Protein AF-A0A832Q7A5-F1 (afdb_monomer)

Mean predicted aligned error: 14.91 Å

pLDDT: mean 79.7, std 14.65, range [25.36, 97.81]

Sequence (270 aa):
MAALPDNLLAQEHFAGGVVAFQHVRQAVDHDSEIQVVHYHPDENCLPVVVDNYEFNGGLPKLEASFVYSIQGEPNLFAIVSWPLLHAGLGMNGRYYGVHAYQPSGAALVLNTFVAHNAAVSSGIVGTYEGEESTFEGTTEDGLISLMTSQGKWSWQAVCNPSGKQLELNACAYVAQIEAFEEIQAARQGLIELYADDPDIMTDKLDRFDNAQQVWQVQLQHDLDSLFPLLPGENPSFVYGSSYSMQYAYTQAFLIRQRAEFLRTHWLNAQ

Radius of gyration: 24.11 Å; Cα contacts (8 Å, |Δi|>4): 433; chains: 1; bounding box: 68×58×49 Å

Foldseek 3Di:
DFPDAPDPVQQPAALQWHWGWDFDDDPDPDATKIWIWTQHPDPVRDTDTADIGDADVHHKDFQDWDWDDDVNFIKIKTKIKHFWDDVPQFDGFIKIAIWIWGHDNNGIHTDPVQCVPDLLGIWTAQTGSNDGTDHQNSDPVSSVVSVVVCVLVVLVVLQDCPDDLSNLLSVLQSLLVVLVVLLVVLLVLLCVVCVVPVVVSVVLSVVSVVVVVVVVVVLVVVLCVVQPDDPPDDSCVVPNSCRSSVSSNVSSVVSNVVSVCSCVCVNVVD

Solvent-accessible surface area (backbone atoms only — not comparable to full-atom values): 14710 Å² total; per-residue (Å²): 132,81,59,70,56,94,40,75,66,50,54,78,71,46,52,75,20,42,58,35,59,40,74,47,80,55,99,61,102,53,81,54,32,41,31,37,30,38,27,51,79,54,99,77,63,60,69,41,81,65,47,76,44,60,76,53,94,32,63,50,41,81,70,43,65,51,79,50,66,59,96,83,42,68,22,47,35,37,28,36,32,20,49,35,80,37,81,94,55,39,26,41,43,33,39,37,40,35,46,34,31,30,68,55,77,76,41,66,41,76,32,62,75,43,61,70,32,64,86,65,20,36,40,42,41,38,31,51,75,68,38,85,40,75,50,58,56,72,43,70,69,36,30,51,51,49,51,57,78,41,59,57,52,67,30,49,75,48,37,30,98,87,54,54,73,72,20,38,34,21,40,15,51,32,47,29,52,52,20,53,50,45,41,51,51,44,54,49,51,47,49,66,75,25,64,93,39,62,71,58,30,50,58,52,48,55,53,49,53,55,52,49,57,56,46,52,54,51,52,49,54,52,49,45,67,76,59,72,71,61,96,90,60,56,62,57,77,78,57,32,91,57,36,67,29,53,51,30,41,52,50,16,53,57,37,39,55,49,26,49,52,42,43,54,63,69,69,58,67,118

Secondary structure (DSSP, 8-state):
-----S-THHHHHSTTSEEEEEEE--SSS---EEEEEEE-SSTT-PEEEEEEE--BSB--EEEEEEEEEETTEEEEEEEEEEEEEEGGGTEEEEEEEEEEEEEETTEEEE-HHHHT-HHHHEEEEEEETTEEE--STTSHHHHHHHHHHTTHHHHHHH--TTS-HHHHHHHHHHHHHHHHHHHHHHHHHHHHHTTT-HHHHHHHHHHHHHHHHHHHHHHHHHHHHHS---TT--HHHHS-TTHHHHHHHHHHHHHHHHHHHHIIIIIS--

Nearest PDB structures (foldseek):
  3ksp-assembly1_A-2  TM=4.671E-01  e=9.346E-01  Exiguobacterium sibiricum 255-15
  7dsb-assembly1_A  TM=2.592E-01  e=5.188E-01  Gallus gallus
  3aae-assembly1_A  TM=2.566E-01  e=9.346E-01  Gallus gallus
  2r4i-assembly1_B  TM=4.976E-01  e=7.534E+00  Cytophaga hutchinsonii ATCC 33406
  8p94-assembly1_U  TM=2.348E-01  e=1.434E+00  Mus musculus

Structure (mmCIF, N/CA/C/O backbone):
data_AF-A0A832Q7A5-F1
#
_entry.id   AF-A0A832Q7A5-F1
#
loop_
_atom_site.group_PDB
_atom_site.id
_atom_site.type_symbol
_atom_site.label_atom_id
_atom_site.label_alt_id
_atom_site.label_comp_id
_atom_site.label_asym_id
_atom_site.label_entity_id
_atom_site.label_seq_id
_atom_site.pdbx_PDB_ins_code
_atom_site.Cartn_x
_atom_site.Cartn_y
_atom_site.Cartn_z
_atom_site.occupancy
_atom_site.B_iso_or_equiv
_atom_site.auth_seq_id
_atom_site.auth_comp_id
_atom_site.auth_asym_id
_atom_site.auth_atom_id
_atom_site.pdbx_PDB_model_num
ATOM 1 N N . MET A 1 1 ? 36.396 -3.209 1.132 1.00 29.50 1 MET A N 1
ATOM 2 C CA . MET A 1 1 ? 35.439 -3.989 1.938 1.00 29.50 1 MET A CA 1
ATOM 3 C C . MET A 1 1 ? 34.131 -3.934 1.189 1.00 29.50 1 MET A C 1
ATOM 5 O O . MET A 1 1 ? 33.650 -2.832 0.966 1.00 29.50 1 MET A O 1
ATOM 9 N N . ALA A 1 2 ? 33.665 -5.073 0.678 1.00 25.36 2 ALA A N 1
ATOM 10 C CA . ALA A 1 2 ? 32.363 -5.153 0.029 1.00 25.36 2 ALA A CA 1
ATOM 11 C C . ALA A 1 2 ? 31.292 -4.870 1.087 1.00 25.36 2 ALA A C 1
ATOM 13 O O . ALA A 1 2 ? 31.385 -5.411 2.191 1.00 25.36 2 ALA A O 1
ATOM 14 N N . ALA A 1 3 ? 30.337 -3.996 0.775 1.00 30.89 3 ALA A N 1
ATOM 15 C CA . ALA A 1 3 ? 29.136 -3.865 1.580 1.00 30.89 3 ALA A CA 1
ATOM 16 C C . ALA A 1 3 ? 28.407 -5.211 1.490 1.00 30.89 3 ALA A C 1
ATOM 18 O O . ALA A 1 3 ? 27.950 -5.612 0.419 1.00 30.89 3 ALA A O 1
ATOM 19 N N . LEU A 1 4 ? 28.425 -5.967 2.587 1.00 34.91 4 LEU A N 1
ATOM 20 C CA . LEU A 1 4 ? 27.538 -7.109 2.749 1.00 34.91 4 LEU A CA 1
ATOM 21 C C . LEU A 1 4 ? 26.104 -6.563 2.719 1.00 34.91 4 LEU A C 1
ATOM 23 O O . LEU A 1 4 ? 25.881 -5.484 3.269 1.00 34.91 4 LEU A O 1
ATOM 27 N N . PRO A 1 5 ? 25.149 -7.249 2.073 1.00 39.25 5 PRO A N 1
ATOM 28 C CA . PRO A 1 5 ? 23.761 -6.825 2.139 1.00 39.25 5 PRO A CA 1
ATOM 29 C C . PRO A 1 5 ? 23.329 -6.804 3.610 1.00 39.25 5 PRO A C 1
ATOM 31 O O . PRO A 1 5 ? 23.478 -7.808 4.307 1.00 39.25 5 PRO A O 1
ATOM 34 N N . ASP A 1 6 ? 22.785 -5.675 4.069 1.00 43.44 6 ASP A N 1
ATOM 35 C CA . ASP A 1 6 ? 22.280 -5.499 5.442 1.00 43.44 6 ASP A CA 1
ATOM 36 C C . ASP A 1 6 ? 21.055 -6.385 5.745 1.00 43.44 6 ASP A C 1
ATOM 38 O O . ASP A 1 6 ? 20.534 -6.378 6.859 1.00 43.44 6 ASP A O 1
ATOM 42 N N . ASN A 1 7 ? 20.593 -7.188 4.779 1.00 46.44 7 ASN A N 1
ATOM 43 C CA . ASN A 1 7 ? 19.420 -8.032 4.928 1.00 46.44 7 ASN A CA 1
ATOM 44 C C . ASN A 1 7 ? 19.666 -9.471 4.436 1.00 46.44 7 ASN A C 1
ATOM 46 O O . ASN A 1 7 ? 19.786 -9.727 3.236 1.00 46.44 7 ASN A O 1
ATOM 50 N N . LEU A 1 8 ? 19.685 -10.422 5.378 1.00 45.47 8 LEU A N 1
ATOM 51 C CA . LEU A 1 8 ? 19.763 -11.869 5.123 1.00 45.47 8 LEU A CA 1
ATOM 52 C C . LEU A 1 8 ? 18.603 -12.378 4.239 1.00 45.47 8 LEU A C 1
ATOM 54 O O . LEU A 1 8 ? 18.793 -13.330 3.491 1.00 45.47 8 LEU A O 1
ATOM 58 N N . LEU A 1 9 ? 17.437 -11.717 4.239 1.00 43.06 9 LEU A N 1
ATOM 59 C CA . LEU A 1 9 ? 16.279 -12.104 3.415 1.00 43.06 9 LEU A CA 1
ATOM 60 C C . LEU A 1 9 ? 16.495 -11.856 1.916 1.00 43.06 9 LEU A C 1
ATOM 62 O O . LEU A 1 9 ? 15.917 -12.559 1.087 1.00 43.06 9 LEU A O 1
ATOM 66 N N . ALA A 1 10 ? 17.356 -10.900 1.549 1.00 45.09 10 ALA A N 1
ATOM 67 C CA . ALA A 1 10 ? 17.729 -10.690 0.151 1.00 45.09 10 ALA A CA 1
ATOM 68 C C . ALA A 1 10 ? 18.557 -11.864 -0.409 1.00 45.09 10 ALA A C 1
ATOM 70 O O . ALA A 1 10 ? 18.591 -12.049 -1.623 1.00 45.09 10 ALA A O 1
ATOM 71 N N . GLN A 1 11 ? 19.192 -12.664 0.462 1.00 48.84 11 GLN A N 1
ATOM 72 C CA . GLN A 1 11 ? 19.981 -13.841 0.078 1.00 48.84 11 GLN A CA 1
ATOM 73 C C . GLN A 1 11 ? 19.114 -15.076 -0.219 1.00 48.84 11 GLN A C 1
ATOM 75 O O . GLN A 1 11 ? 19.560 -15.953 -0.952 1.00 48.84 11 GLN A O 1
ATOM 80 N N . GLU A 1 12 ? 17.896 -15.169 0.329 1.00 47.97 12 GLU A N 1
ATOM 81 C CA . GLU A 1 12 ? 17.065 -16.382 0.215 1.00 47.97 12 GLU A CA 1
ATOM 82 C C . GLU A 1 12 ? 16.021 -16.325 -0.915 1.00 47.97 12 GLU A C 1
ATOM 84 O O . GLU A 1 12 ? 15.619 -17.373 -1.421 1.00 47.97 12 GLU A O 1
ATOM 89 N N . HIS A 1 13 ? 15.588 -15.132 -1.347 1.00 51.44 13 HIS A N 1
ATOM 90 C CA . HIS A 1 13 ? 14.362 -14.999 -2.154 1.00 51.44 13 HIS A CA 1
ATOM 91 C C . HIS A 1 13 ? 14.504 -14.399 -3.562 1.00 51.44 13 HIS A C 1
ATOM 93 O O . HIS A 1 13 ? 13.541 -14.467 -4.327 1.00 51.44 13 HIS A O 1
ATOM 99 N N . PHE A 1 14 ? 15.661 -13.858 -3.961 1.00 54.91 14 PHE A N 1
ATOM 100 C CA . PHE A 1 14 ? 15.797 -13.209 -5.274 1.00 54.91 14 PHE A CA 1
ATOM 101 C C . PHE A 1 14 ? 16.625 -14.032 -6.262 1.00 54.91 14 PHE A C 1
ATOM 103 O O . PHE A 1 14 ? 17.836 -14.162 -6.135 1.00 54.91 14 PHE A O 1
ATOM 110 N N . ALA A 1 15 ? 15.933 -14.588 -7.264 1.00 53.25 15 ALA A N 1
ATOM 111 C CA . ALA A 1 15 ? 16.487 -15.180 -8.490 1.00 53.25 15 ALA A CA 1
ATOM 112 C C . ALA A 1 15 ? 17.582 -16.262 -8.317 1.00 53.25 15 ALA A C 1
ATOM 114 O O . ALA A 1 15 ? 18.337 -16.542 -9.251 1.00 53.25 15 ALA A O 1
ATOM 115 N N . GLY A 1 16 ? 17.641 -16.914 -7.150 1.00 60.19 16 GLY A N 1
ATOM 116 C CA . GLY A 1 16 ? 18.598 -17.984 -6.853 1.00 60.19 16 GLY A CA 1
ATOM 117 C C . GLY A 1 16 ? 20.021 -17.503 -6.551 1.00 60.19 16 GLY A C 1
ATOM 118 O O . GLY A 1 16 ? 20.931 -18.324 -6.590 1.00 60.19 16 GLY A O 1
ATOM 119 N N . GLY A 1 17 ? 20.223 -16.211 -6.272 1.00 67.44 17 GLY A N 1
ATOM 120 C CA . GLY A 1 17 ? 21.533 -15.586 -6.071 1.00 67.44 17 GLY A CA 1
ATOM 121 C C . GLY A 1 17 ? 21.561 -14.550 -4.940 1.00 67.44 17 GLY A C 1
ATOM 122 O O . GLY A 1 17 ? 20.641 -14.470 -4.131 1.00 67.44 17 GLY A O 1
ATOM 123 N N . VAL A 1 18 ? 22.634 -13.751 -4.867 1.00 71.50 18 VAL A N 1
ATOM 124 C CA . VAL A 1 18 ? 22.807 -12.684 -3.856 1.00 71.50 18 VAL A CA 1
ATOM 125 C C . VAL A 1 18 ? 22.797 -11.317 -4.527 1.00 71.50 18 VAL A C 1
ATOM 127 O O . VAL A 1 18 ? 23.561 -11.079 -5.459 1.00 71.50 18 VAL A O 1
ATOM 130 N N . VAL A 1 19 ? 21.980 -10.388 -4.031 1.00 74.19 19 VAL A N 1
ATOM 131 C CA . VAL A 1 19 ? 22.006 -8.986 -4.475 1.00 74.19 19 VAL A CA 1
ATOM 132 C C . VAL A 1 19 ? 22.854 -8.149 -3.520 1.00 74.19 19 VAL A C 1
ATOM 134 O O . VAL A 1 19 ? 22.770 -8.315 -2.304 1.00 74.19 19 VAL A O 1
ATOM 137 N N . ALA A 1 20 ? 23.671 -7.247 -4.059 1.00 77.88 20 ALA A N 1
ATOM 138 C CA . ALA A 1 20 ? 24.487 -6.320 -3.283 1.00 77.88 20 ALA A CA 1
ATOM 139 C C . ALA A 1 20 ? 24.470 -4.913 -3.892 1.00 77.88 20 ALA A C 1
ATOM 1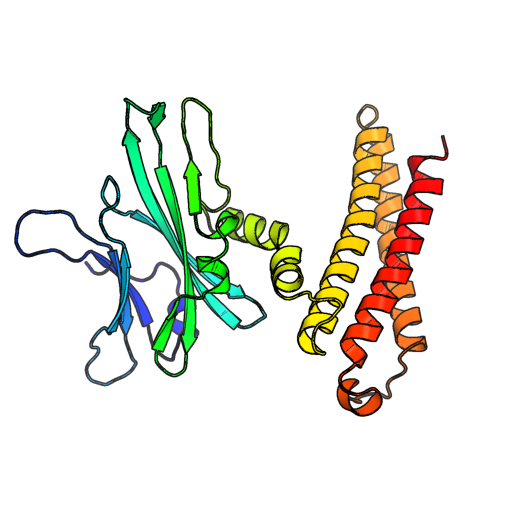41 O O . ALA A 1 20 ? 24.302 -4.747 -5.098 1.00 77.88 20 ALA A O 1
ATOM 142 N N . PHE A 1 21 ? 24.709 -3.909 -3.050 1.00 82.06 21 PHE A N 1
ATOM 143 C CA . PHE A 1 21 ? 24.896 -2.522 -3.469 1.00 82.06 21 PHE A CA 1
ATOM 144 C C . PHE A 1 21 ? 26.379 -2.175 -3.371 1.00 82.06 21 PHE A C 1
ATOM 146 O O . PHE A 1 21 ? 26.986 -2.303 -2.306 1.00 82.06 21 PHE A O 1
ATOM 153 N N . GLN A 1 22 ? 26.993 -1.785 -4.485 1.00 83.19 22 GLN A N 1
ATOM 154 C CA . GLN A 1 22 ? 28.438 -1.595 -4.574 1.00 83.19 22 GLN A CA 1
ATOM 155 C C . GLN A 1 22 ? 28.795 -0.192 -5.017 1.00 83.19 22 GLN A C 1
ATOM 157 O O . GLN A 1 22 ? 28.294 0.307 -6.018 1.00 83.19 22 GLN A O 1
ATOM 162 N N . HIS A 1 23 ? 29.734 0.412 -4.297 1.00 80.12 23 HIS A N 1
ATOM 163 C CA . HIS A 1 23 ? 30.359 1.644 -4.742 1.00 80.12 23 HIS A CA 1
ATOM 164 C C . HIS A 1 23 ? 31.372 1.342 -5.842 1.00 80.12 23 HIS A C 1
ATOM 166 O O . HIS A 1 23 ? 32.361 0.636 -5.606 1.00 80.12 23 HIS A O 1
ATOM 172 N N . VAL A 1 24 ? 31.167 1.916 -7.023 1.00 75.94 24 VAL A N 1
ATOM 173 C CA . VAL A 1 24 ? 32.139 1.814 -8.112 1.00 75.94 24 VAL A CA 1
ATOM 174 C C . VAL A 1 24 ? 33.188 2.897 -7.928 1.00 75.94 24 VAL A C 1
ATOM 176 O O . VAL A 1 24 ? 32.891 4.089 -7.957 1.00 75.94 24 VAL A O 1
ATOM 179 N N . ARG A 1 25 ? 34.446 2.490 -7.728 1.00 64.38 25 ARG A N 1
ATOM 180 C CA . ARG A 1 25 ? 35.579 3.420 -7.798 1.00 64.38 25 ARG A CA 1
ATOM 181 C C . ARG A 1 25 ? 35.984 3.583 -9.255 1.00 64.38 25 ARG A C 1
ATOM 183 O O . ARG A 1 25 ? 36.560 2.659 -9.829 1.00 64.38 25 ARG A O 1
ATOM 190 N N . GLN A 1 26 ? 35.712 4.744 -9.840 1.00 56.75 26 GLN A N 1
ATOM 191 C CA . GLN A 1 26 ? 36.256 5.080 -11.152 1.00 56.75 26 GLN A CA 1
ATOM 192 C C . GLN A 1 26 ? 37.759 5.402 -11.043 1.00 56.75 26 GLN A C 1
ATOM 194 O O . GLN A 1 26 ? 38.244 5.888 -10.022 1.00 56.75 26 GLN A O 1
ATOM 199 N N . ALA A 1 27 ? 38.521 5.072 -12.092 1.00 52.69 27 ALA A N 1
ATOM 200 C CA . ALA A 1 27 ? 39.989 5.107 -12.107 1.00 52.69 27 ALA A CA 1
ATOM 201 C C . ALA A 1 27 ? 40.602 6.524 -12.086 1.00 52.69 27 ALA A C 1
ATOM 203 O O . ALA A 1 27 ? 41.824 6.663 -12.026 1.00 52.69 27 ALA A O 1
ATOM 204 N N . VAL A 1 28 ? 39.774 7.568 -12.142 1.00 50.31 28 VAL A N 1
ATOM 205 C CA . VAL A 1 28 ? 40.186 8.971 -12.128 1.00 50.31 28 VAL A CA 1
ATOM 206 C C . VAL A 1 28 ? 39.232 9.717 -11.202 1.00 50.31 28 VAL A C 1
ATOM 208 O O . VAL A 1 28 ? 38.048 9.763 -11.489 1.00 50.31 28 VAL A O 1
ATOM 211 N N . ASP A 1 29 ? 39.787 10.212 -10.096 1.00 46.66 29 ASP A N 1
ATOM 212 C CA . ASP A 1 29 ? 39.292 11.082 -9.008 1.00 46.66 29 ASP A CA 1
ATOM 213 C C . ASP A 1 29 ? 37.933 11.817 -9.160 1.00 46.66 29 ASP A C 1
ATOM 215 O O . ASP A 1 29 ? 37.844 13.022 -8.941 1.00 46.66 29 ASP A O 1
ATOM 219 N N . HIS A 1 30 ? 36.860 11.103 -9.501 1.00 45.91 30 HIS A N 1
ATOM 220 C CA . HIS A 1 30 ? 35.489 11.596 -9.469 1.00 45.91 30 HIS A CA 1
ATOM 221 C C . HIS A 1 30 ? 34.537 10.518 -8.936 1.00 45.91 30 HIS A C 1
ATOM 223 O O . HIS A 1 30 ? 34.517 9.384 -9.407 1.00 45.91 30 HIS A O 1
ATOM 229 N N . ASP A 1 31 ? 33.830 10.930 -7.882 1.00 55.25 31 ASP A N 1
ATOM 230 C CA . ASP A 1 31 ? 32.545 10.502 -7.333 1.00 55.25 31 ASP A CA 1
ATOM 231 C C . ASP A 1 31 ? 32.060 9.058 -7.571 1.00 55.25 31 ASP A C 1
ATOM 233 O O . ASP A 1 31 ? 31.790 8.615 -8.683 1.00 55.25 31 ASP A O 1
ATOM 237 N N . SER A 1 32 ? 31.895 8.318 -6.466 1.00 63.59 32 SER A N 1
ATOM 238 C CA . SER A 1 32 ? 31.422 6.932 -6.469 1.00 63.59 32 SER A CA 1
ATOM 239 C C . SER A 1 32 ? 29.910 6.824 -6.695 1.00 63.59 32 SER A C 1
ATOM 241 O O . SER A 1 32 ? 29.123 7.181 -5.816 1.00 63.59 32 SER A O 1
ATOM 243 N N . GLU A 1 33 ? 29.522 6.243 -7.824 1.00 83.19 33 GLU A N 1
ATOM 244 C CA . GLU A 1 33 ? 28.169 5.737 -8.085 1.00 83.19 33 GLU A CA 1
ATOM 245 C C . GLU A 1 33 ? 27.857 4.527 -7.188 1.00 83.19 33 GLU A C 1
ATOM 247 O O . GLU A 1 33 ? 28.773 3.855 -6.692 1.00 83.19 33 GLU A O 1
ATOM 252 N N . ILE A 1 34 ? 26.570 4.234 -6.990 1.00 83.50 34 ILE A N 1
ATOM 253 C CA . ILE A 1 34 ? 26.119 2.999 -6.335 1.00 83.50 34 ILE A CA 1
ATOM 254 C C . ILE A 1 34 ? 25.472 2.110 -7.392 1.00 83.50 34 ILE A C 1
ATOM 256 O O . ILE A 1 34 ? 24.440 2.461 -7.951 1.00 83.50 34 ILE A O 1
ATOM 260 N N . GLN A 1 35 ? 26.037 0.928 -7.613 1.00 85.00 35 GLN A N 1
ATOM 261 C CA . GLN A 1 35 ? 25.447 -0.091 -8.472 1.00 85.00 35 GLN A CA 1
ATOM 262 C C . GLN A 1 35 ? 24.671 -1.116 -7.660 1.00 85.00 35 GLN A C 1
ATOM 264 O O . GLN A 1 35 ? 25.136 -1.575 -6.615 1.00 85.00 35 GLN A O 1
ATOM 269 N N . VAL A 1 36 ? 23.528 -1.535 -8.194 1.00 84.31 36 VAL A N 1
ATOM 270 C CA . VAL A 1 36 ? 22.831 -2.746 -7.762 1.00 84.31 36 VAL A CA 1
ATOM 271 C C . VAL A 1 36 ? 23.392 -3.899 -8.579 1.00 84.31 36 VAL A C 1
ATOM 273 O O . VAL A 1 36 ? 23.318 -3.874 -9.806 1.00 84.31 36 VAL A O 1
ATOM 276 N N . VAL A 1 37 ? 23.967 -4.906 -7.929 1.00 81.50 37 VAL A N 1
ATOM 277 C CA . VAL A 1 37 ? 24.551 -6.069 -8.606 1.00 81.50 37 VAL A CA 1
ATOM 278 C C . VAL A 1 37 ? 23.938 -7.367 -8.107 1.00 81.50 37 VAL A C 1
ATOM 280 O O . VAL A 1 37 ? 23.701 -7.530 -6.913 1.00 81.50 37 VAL A O 1
ATOM 283 N N . HIS A 1 38 ? 23.714 -8.308 -9.019 1.00 78.38 38 HIS A N 1
ATOM 284 C CA . HIS A 1 38 ? 23.215 -9.646 -8.728 1.00 78.38 38 HIS A CA 1
ATOM 285 C C . HIS A 1 38 ? 24.303 -10.691 -8.998 1.00 78.38 38 HIS A C 1
ATOM 287 O O . HIS A 1 38 ? 24.874 -10.746 -10.087 1.00 78.38 38 HIS A O 1
ATOM 293 N N . TYR A 1 39 ? 24.586 -11.521 -8.000 1.00 75.31 39 TYR A N 1
ATOM 294 C CA . TYR A 1 39 ? 25.506 -12.648 -8.065 1.00 75.31 39 TYR A CA 1
ATOM 295 C C . TYR A 1 39 ? 24.724 -13.936 -8.286 1.00 75.31 39 TYR A C 1
ATOM 297 O O . TYR A 1 39 ? 24.054 -14.414 -7.372 1.00 75.31 39 TYR A O 1
ATOM 305 N N . HIS A 1 40 ? 24.833 -14.510 -9.482 1.00 71.25 40 HIS A N 1
ATOM 306 C CA . HIS A 1 40 ? 24.260 -15.820 -9.772 1.00 71.25 40 HIS A CA 1
ATOM 307 C C . HIS A 1 40 ? 24.999 -16.935 -9.010 1.00 71.25 40 HIS A C 1
ATOM 309 O O . HIS A 1 40 ? 26.190 -16.797 -8.729 1.00 71.25 40 HIS A O 1
ATOM 315 N N . PRO A 1 41 ? 24.338 -18.070 -8.722 1.00 64.56 41 PRO A N 1
ATOM 316 C CA . PRO A 1 41 ? 24.936 -19.214 -8.027 1.00 64.56 41 PRO A CA 1
ATOM 317 C C . PRO A 1 41 ? 25.851 -20.057 -8.942 1.00 64.56 41 PRO A C 1
ATOM 319 O O . PRO A 1 41 ? 25.968 -21.268 -8.761 1.00 64.56 41 PRO A O 1
ATOM 322 N N . ASP A 1 42 ? 26.448 -19.449 -9.971 1.00 68.06 42 ASP A N 1
ATOM 323 C CA . ASP A 1 42 ? 27.337 -20.136 -10.905 1.00 68.06 42 ASP A CA 1
ATOM 324 C C . ASP A 1 42 ? 28.770 -20.260 -10.354 1.00 68.06 42 ASP A C 1
ATOM 326 O O . ASP A 1 42 ? 29.155 -19.598 -9.393 1.00 68.06 42 ASP A O 1
ATOM 330 N N . GLU A 1 43 ? 29.582 -21.134 -10.957 1.00 59.03 43 GLU A N 1
ATOM 331 C CA . GLU A 1 43 ? 30.962 -21.384 -10.504 1.00 59.03 43 GLU A CA 1
ATOM 332 C C . GLU A 1 43 ? 31.892 -20.163 -10.652 1.00 59.03 43 GLU A C 1
ATOM 334 O O . GLU A 1 43 ? 32.997 -20.164 -10.106 1.00 59.03 43 GLU A O 1
ATOM 339 N N . ASN A 1 44 ? 31.468 -19.122 -11.379 1.00 68.31 44 ASN A N 1
ATOM 340 C CA . ASN A 1 44 ? 32.309 -17.977 -11.721 1.00 68.31 44 ASN A CA 1
ATOM 341 C C . ASN A 1 44 ? 32.075 -16.760 -10.810 1.00 68.31 44 ASN A C 1
ATOM 343 O O . ASN A 1 44 ? 32.923 -15.864 -10.800 1.00 68.31 44 ASN A O 1
ATOM 347 N N . CYS A 1 45 ? 30.973 -16.717 -10.046 1.00 67.88 45 CYS A N 1
ATOM 348 C CA . CYS A 1 45 ? 30.626 -15.640 -9.107 1.00 67.88 45 CYS A CA 1
ATOM 349 C C . CYS A 1 45 ? 30.735 -14.225 -9.715 1.00 67.88 45 CYS A C 1
ATOM 351 O O . CYS A 1 45 ? 31.087 -13.267 -9.016 1.00 67.88 45 CYS A O 1
ATOM 353 N N . LEU A 1 46 ? 30.479 -14.074 -11.020 1.00 78.00 46 LEU A N 1
ATOM 354 C CA . LEU A 1 46 ? 30.575 -12.776 -11.686 1.00 78.00 46 LEU A CA 1
ATOM 355 C C . LEU A 1 46 ? 29.293 -11.964 -11.436 1.00 78.00 46 LEU A C 1
ATOM 357 O O . LEU A 1 46 ? 28.201 -12.464 -11.713 1.00 78.00 46 LEU A O 1
ATOM 361 N N . PRO A 1 47 ? 29.396 -10.719 -10.932 1.00 79.00 47 PRO A N 1
ATOM 362 C CA . PRO A 1 47 ? 28.228 -9.880 -10.719 1.00 79.00 47 PRO A CA 1
ATOM 363 C C . PRO A 1 47 ? 27.650 -9.398 -12.051 1.00 79.00 47 PRO A C 1
ATOM 365 O O . PRO A 1 47 ? 28.380 -8.939 -12.932 1.00 79.00 47 PRO A O 1
ATOM 368 N N . VAL A 1 48 ? 26.326 -9.428 -12.162 1.00 82.25 48 VAL A N 1
ATOM 369 C CA . VAL A 1 48 ? 25.572 -8.756 -13.222 1.00 82.25 48 VAL A CA 1
ATOM 370 C C . VAL A 1 48 ? 25.030 -7.448 -12.661 1.00 82.25 48 VAL A C 1
ATOM 372 O O . VAL A 1 48 ? 24.331 -7.453 -11.648 1.00 82.25 48 VAL A O 1
ATOM 375 N N . VAL A 1 49 ? 25.353 -6.324 -13.302 1.00 84.75 49 VAL A N 1
ATOM 376 C CA . VAL A 1 49 ? 24.795 -5.016 -12.927 1.00 84.75 49 VAL A CA 1
ATOM 377 C C . VAL A 1 49 ? 23.314 -4.988 -13.299 1.00 84.75 49 VAL A C 1
ATOM 379 O O . VAL A 1 49 ? 22.953 -5.236 -14.448 1.00 84.75 49 VAL A O 1
ATOM 382 N N . VAL A 1 50 ? 22.474 -4.706 -12.310 1.00 82.00 50 VAL A N 1
ATOM 383 C CA . VAL A 1 50 ? 21.015 -4.601 -12.421 1.00 82.00 50 VAL A CA 1
ATOM 384 C C . VAL A 1 50 ? 20.606 -3.153 -12.663 1.00 82.00 50 VAL A C 1
ATOM 386 O O . VAL A 1 50 ? 19.757 -2.893 -13.510 1.00 82.00 50 VAL A O 1
ATOM 389 N N . ASP A 1 51 ? 21.210 -2.219 -11.928 1.00 85.75 51 ASP A N 1
ATOM 390 C CA . ASP A 1 51 ? 20.911 -0.790 -12.025 1.00 85.75 51 ASP A CA 1
ATOM 391 C C . ASP A 1 51 ? 22.089 0.059 -11.523 1.00 85.75 51 ASP A C 1
ATOM 393 O O . ASP A 1 51 ? 22.984 -0.454 -10.837 1.00 85.75 51 ASP A O 1
ATOM 397 N N . ASN A 1 52 ? 22.079 1.350 -11.855 1.00 88.19 52 ASN A N 1
ATOM 398 C CA . ASN A 1 52 ? 23.100 2.310 -11.455 1.00 88.19 52 ASN A CA 1
ATOM 399 C C . ASN A 1 52 ? 22.482 3.608 -10.926 1.00 88.19 52 ASN A C 1
ATOM 401 O O . ASN A 1 52 ? 21.735 4.294 -11.621 1.00 88.19 52 ASN A O 1
ATOM 405 N N . TYR A 1 53 ? 22.851 3.976 -9.704 1.00 86.69 53 TYR A N 1
ATOM 406 C CA . TYR A 1 53 ? 22.506 5.258 -9.114 1.00 86.69 53 TYR A CA 1
ATOM 407 C C . TYR A 1 53 ? 23.658 6.222 -9.348 1.00 86.69 53 TYR A C 1
ATOM 409 O O . TYR A 1 53 ? 24.686 6.179 -8.668 1.00 86.69 53 TYR A O 1
ATOM 417 N N . GLU A 1 54 ? 23.471 7.075 -10.347 1.00 82.31 54 GLU A N 1
ATOM 418 C CA . GLU A 1 54 ? 24.454 8.067 -10.759 1.00 82.31 54 GLU A CA 1
ATOM 419 C C . GLU A 1 54 ? 24.413 9.323 -9.877 1.00 82.31 54 GLU A C 1
ATOM 421 O O . GLU A 1 54 ? 23.560 9.500 -8.999 1.00 82.31 54 GLU A O 1
ATOM 426 N N . PHE A 1 55 ? 25.367 10.218 -10.115 1.00 78.81 55 PHE A N 1
ATOM 427 C CA . PHE A 1 55 ? 25.396 11.537 -9.502 1.00 78.81 55 PHE A CA 1
ATOM 428 C C . PHE A 1 55 ? 24.162 12.358 -9.906 1.00 78.81 55 PHE A C 1
ATOM 430 O O . PHE A 1 55 ? 23.877 12.538 -11.089 1.00 78.81 55 PHE A O 1
ATOM 437 N N . ASN A 1 56 ? 23.468 12.931 -8.923 1.00 70.44 56 ASN A N 1
ATOM 438 C CA . ASN A 1 56 ? 22.338 13.833 -9.153 1.00 70.44 56 ASN A CA 1
ATOM 439 C C . ASN A 1 56 ? 22.407 15.001 -8.165 1.00 70.44 56 ASN A C 1
ATOM 441 O O . ASN A 1 56 ? 21.944 14.901 -7.033 1.00 70.44 56 ASN A O 1
ATOM 445 N N . GLY A 1 57 ? 23.095 16.079 -8.544 1.00 72.69 57 GLY A N 1
ATOM 446 C CA . GLY A 1 57 ? 23.388 17.216 -7.655 1.00 72.69 57 GLY A CA 1
ATOM 447 C C . GLY A 1 57 ? 24.445 16.932 -6.574 1.00 72.69 57 GLY A C 1
ATOM 448 O O . GLY A 1 57 ? 25.165 17.843 -6.170 1.00 72.69 57 GLY A O 1
ATOM 449 N N . GLY A 1 58 ? 24.605 15.672 -6.167 1.00 80.19 58 GLY A N 1
ATOM 450 C CA . GLY A 1 58 ? 25.689 15.177 -5.326 1.00 80.19 58 GLY A CA 1
ATOM 451 C C . GLY A 1 58 ? 25.835 13.660 -5.395 1.00 80.19 58 GLY A C 1
ATOM 452 O O . GLY A 1 58 ? 25.203 12.995 -6.217 1.00 80.19 58 GLY A O 1
ATOM 453 N N . LEU A 1 59 ? 26.659 13.116 -4.498 1.00 85.31 59 LEU A N 1
ATOM 454 C CA . LEU A 1 59 ? 26.854 11.675 -4.369 1.00 85.31 59 LEU A CA 1
ATOM 455 C C . LEU A 1 59 ? 25.579 10.972 -3.873 1.00 85.31 59 LEU A C 1
ATOM 457 O O . LEU A 1 59 ? 24.988 11.434 -2.888 1.00 85.31 59 LEU A O 1
ATOM 461 N N . PRO A 1 60 ? 25.184 9.848 -4.498 1.00 88.44 60 PRO A N 1
ATOM 462 C CA . PRO A 1 60 ? 24.095 9.020 -4.004 1.00 88.44 60 PRO A CA 1
ATOM 463 C C . PRO A 1 60 ? 24.469 8.379 -2.664 1.00 88.44 60 PRO A C 1
ATOM 465 O O . PRO A 1 60 ? 25.611 7.972 -2.432 1.00 88.44 60 PRO A O 1
ATOM 468 N N . LYS A 1 61 ? 23.474 8.219 -1.797 1.00 90.25 61 LYS A N 1
ATOM 469 C CA . LYS A 1 61 ? 23.559 7.419 -0.576 1.00 90.25 61 LYS A CA 1
ATOM 470 C C . LYS A 1 61 ? 22.397 6.440 -0.530 1.00 90.25 61 LYS A C 1
ATOM 472 O O . LYS A 1 61 ? 21.243 6.861 -0.600 1.00 90.25 61 LYS A O 1
ATOM 477 N N . LEU A 1 62 ? 22.713 5.155 -0.376 1.00 89.38 62 LEU A N 1
ATOM 478 C CA . LEU A 1 62 ? 21.724 4.136 -0.041 1.00 89.38 62 LEU A CA 1
ATOM 479 C C . LEU A 1 62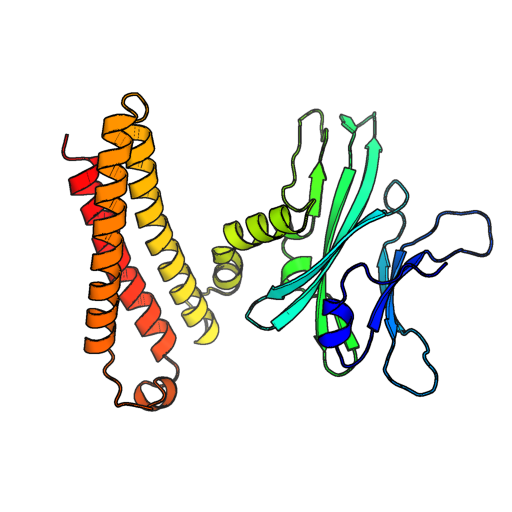 ? 21.292 4.354 1.413 1.00 89.38 62 LEU A C 1
ATOM 481 O O . LEU A 1 62 ? 22.113 4.274 2.325 1.00 89.38 62 LEU A O 1
ATOM 485 N N . GLU A 1 63 ? 20.024 4.690 1.608 1.00 90.88 63 GLU A N 1
ATOM 486 C CA . GLU A 1 63 ? 19.433 4.931 2.926 1.00 90.88 63 GLU A CA 1
ATOM 487 C C . GLU A 1 63 ? 18.871 3.649 3.529 1.00 90.88 63 GLU A C 1
ATOM 489 O O . GLU A 1 63 ? 19.054 3.396 4.716 1.00 90.88 63 GLU A O 1
ATOM 494 N N . ALA A 1 64 ? 18.222 2.827 2.705 1.00 86.94 64 ALA A N 1
ATOM 495 C CA . ALA A 1 64 ? 17.703 1.533 3.112 1.00 86.94 64 ALA A CA 1
ATOM 496 C C . ALA A 1 64 ? 17.604 0.585 1.915 1.00 86.94 64 ALA A C 1
ATOM 498 O O . ALA A 1 64 ? 17.370 1.013 0.782 1.00 86.94 64 ALA A O 1
ATOM 499 N N . SER A 1 65 ? 17.718 -0.712 2.188 1.00 86.25 65 SER A N 1
ATOM 500 C CA . SER A 1 65 ? 17.357 -1.765 1.244 1.00 86.25 65 SER A CA 1
ATOM 501 C C . SER A 1 65 ? 16.655 -2.901 1.971 1.00 86.25 65 SER A C 1
ATOM 503 O O . SER A 1 65 ? 17.177 -3.405 2.967 1.00 86.25 65 SER A O 1
ATOM 505 N N . PHE A 1 66 ? 15.500 -3.320 1.473 1.00 82.75 66 PHE A N 1
ATOM 506 C CA . PHE A 1 66 ? 14.672 -4.322 2.136 1.00 82.75 66 PHE A CA 1
ATOM 507 C C . PHE A 1 66 ? 13.816 -5.084 1.131 1.00 82.75 66 PHE A C 1
ATOM 509 O O . PHE A 1 66 ? 13.677 -4.688 -0.026 1.00 82.75 66 PHE A O 1
ATOM 516 N N . VAL A 1 67 ? 13.263 -6.208 1.572 1.00 80.06 67 VAL A N 1
ATOM 517 C CA . VAL A 1 67 ? 12.370 -7.028 0.757 1.00 80.06 67 VAL A CA 1
ATOM 518 C C . VAL A 1 67 ? 10.945 -6.791 1.220 1.00 80.06 67 VAL A C 1
ATOM 520 O O . VAL A 1 67 ? 10.630 -7.002 2.386 1.00 80.06 67 VAL A O 1
ATOM 523 N N . TYR A 1 68 ? 10.076 -6.405 0.293 1.00 77.94 68 TYR A N 1
ATOM 524 C CA . TYR A 1 68 ? 8.649 -6.269 0.554 1.00 77.94 68 TYR A CA 1
ATOM 525 C C . TYR A 1 68 ? 7.851 -6.803 -0.630 1.00 77.94 68 TYR A C 1
ATOM 527 O O . TYR A 1 68 ? 8.288 -6.729 -1.777 1.00 77.94 68 TYR A O 1
ATOM 535 N N . SER A 1 69 ? 6.689 -7.394 -0.364 1.00 75.56 69 SER A N 1
ATOM 536 C CA . SER A 1 69 ? 5.887 -8.009 -1.422 1.00 75.56 69 SER A CA 1
ATOM 537 C C . SER A 1 69 ? 4.919 -7.001 -2.034 1.00 75.56 69 SER A C 1
ATOM 539 O O . SER A 1 69 ? 4.115 -6.403 -1.324 1.00 75.56 69 SER A O 1
ATOM 541 N N . ILE A 1 70 ? 4.939 -6.860 -3.360 1.00 70.62 70 ILE A N 1
ATOM 542 C CA . ILE A 1 70 ? 3.917 -6.127 -4.117 1.00 70.62 70 ILE A CA 1
ATOM 543 C C . ILE A 1 70 ? 3.075 -7.169 -4.844 1.00 70.62 70 ILE A C 1
ATOM 545 O O . ILE A 1 70 ? 3.611 -7.982 -5.587 1.00 70.62 70 ILE A O 1
ATOM 549 N N . GLN A 1 71 ? 1.756 -7.161 -4.625 1.00 67.44 71 GLN A N 1
ATOM 550 C CA . GLN A 1 71 ? 0.832 -8.136 -5.232 1.00 67.44 71 GLN A CA 1
ATOM 551 C C . GLN A 1 71 ? 1.203 -9.607 -4.929 1.00 67.44 71 GLN A C 1
ATOM 553 O O . GLN A 1 71 ? 0.909 -10.498 -5.717 1.00 67.44 71 GLN A O 1
ATOM 558 N N . GLY A 1 72 ? 1.839 -9.865 -3.778 1.00 62.53 72 GLY A N 1
ATOM 559 C CA . GLY A 1 72 ? 2.296 -11.202 -3.375 1.00 62.53 72 GLY A CA 1
ATOM 560 C C . GLY A 1 72 ? 3.642 -11.629 -3.969 1.00 62.53 72 GLY A C 1
ATOM 561 O O . GLY A 1 72 ? 4.165 -12.662 -3.565 1.00 62.53 72 GLY A O 1
ATOM 562 N N . GLU A 1 73 ? 4.225 -10.825 -4.860 1.00 70.62 73 GLU A N 1
ATOM 563 C CA . GLU A 1 73 ? 5.536 -11.085 -5.452 1.00 70.62 73 GLU A CA 1
ATOM 564 C C . GLU A 1 73 ? 6.634 -10.329 -4.690 1.00 70.62 73 GLU A C 1
ATOM 566 O O . GLU A 1 73 ? 6.489 -9.123 -4.427 1.00 70.62 73 GLU A O 1
ATOM 571 N N . PRO A 1 74 ? 7.750 -10.990 -4.334 1.00 76.31 74 PRO A N 1
ATOM 572 C CA . PRO A 1 74 ? 8.829 -10.347 -3.605 1.00 76.31 74 PRO A CA 1
ATOM 573 C C . PRO A 1 74 ? 9.478 -9.269 -4.477 1.00 76.31 74 PRO A C 1
ATOM 575 O O . PRO A 1 74 ? 9.865 -9.514 -5.619 1.00 76.31 74 PRO A O 1
ATOM 578 N N . ASN A 1 75 ? 9.625 -8.068 -3.920 1.00 83.88 75 ASN A N 1
ATOM 579 C CA . ASN A 1 75 ? 10.353 -6.965 -4.535 1.00 83.88 75 ASN A CA 1
ATOM 580 C C . ASN A 1 75 ? 11.501 -6.505 -3.633 1.00 83.88 75 ASN A C 1
ATOM 582 O O . ASN A 1 75 ? 11.327 -6.349 -2.424 1.00 83.88 75 ASN A O 1
ATOM 586 N N . LEU A 1 76 ? 12.681 -6.316 -4.224 1.00 88.31 76 LEU A N 1
ATOM 587 C CA . LEU A 1 76 ? 13.821 -5.721 -3.542 1.00 88.31 76 LEU A CA 1
ATOM 588 C C . LEU A 1 76 ? 13.700 -4.211 -3.681 1.00 88.31 76 LEU A C 1
ATOM 590 O O . LEU A 1 76 ? 13.793 -3.686 -4.788 1.00 88.31 76 LEU A O 1
ATOM 594 N N . PHE A 1 77 ? 13.509 -3.528 -2.565 1.00 89.75 77 PHE A N 1
ATOM 595 C CA . PHE A 1 77 ? 13.461 -2.080 -2.506 1.00 89.75 77 PHE A CA 1
ATOM 596 C C . PHE A 1 77 ? 14.837 -1.500 -2.204 1.00 89.75 77 PHE A C 1
ATOM 598 O O . PHE A 1 77 ? 15.606 -2.055 -1.417 1.00 89.75 77 PHE A O 1
ATOM 605 N N . ALA A 1 78 ? 15.110 -0.350 -2.808 1.00 92.12 78 ALA A N 1
ATOM 606 C CA . ALA A 1 78 ? 16.241 0.507 -2.516 1.00 92.12 78 ALA A CA 1
ATOM 607 C C . ALA A 1 78 ? 15.742 1.946 -2.377 1.00 92.12 78 ALA A C 1
ATOM 609 O O . ALA A 1 78 ? 15.138 2.499 -3.300 1.00 92.12 78 ALA A O 1
ATOM 610 N N . ILE A 1 79 ? 16.005 2.544 -1.220 1.00 92.62 79 ILE A N 1
ATOM 611 C CA . ILE A 1 79 ? 15.792 3.967 -0.977 1.00 92.62 79 ILE A CA 1
ATOM 612 C C . ILE A 1 79 ? 17.149 4.638 -1.130 1.00 92.62 79 ILE A C 1
ATOM 614 O O . ILE A 1 79 ? 18.078 4.373 -0.365 1.00 92.62 79 ILE A O 1
ATOM 618 N N . VAL A 1 80 ? 17.265 5.495 -2.132 1.00 92.31 80 VAL A N 1
ATOM 619 C CA . VAL A 1 80 ? 18.488 6.218 -2.468 1.00 92.31 80 VAL A CA 1
ATOM 620 C C . VAL A 1 80 ? 18.226 7.697 -2.291 1.00 92.31 80 VAL A C 1
ATOM 622 O O . VAL A 1 80 ? 17.111 8.177 -2.470 1.00 92.31 80 VAL A O 1
ATOM 625 N N . SER A 1 81 ? 19.251 8.440 -1.914 1.00 93.50 81 SER A N 1
ATOM 626 C CA . SER A 1 81 ? 19.119 9.871 -1.702 1.00 93.50 81 SER A CA 1
ATOM 627 C C . SER A 1 81 ? 20.323 10.644 -2.202 1.00 93.50 81 SER A C 1
ATOM 629 O O . SER A 1 81 ? 21.447 10.142 -2.211 1.00 93.50 81 SER A O 1
ATOM 631 N N . TRP A 1 82 ? 20.076 11.899 -2.556 1.00 90.25 82 TRP A N 1
ATOM 632 C CA . TRP A 1 82 ? 21.068 12.841 -3.044 1.00 90.25 82 TRP A CA 1
ATOM 633 C C . TRP A 1 82 ? 20.936 14.167 -2.295 1.00 90.25 82 TRP A C 1
ATOM 635 O O . TRP A 1 82 ? 19.816 14.580 -1.969 1.00 90.25 82 TRP A O 1
ATOM 645 N N . PRO A 1 83 ? 22.048 14.855 -1.985 1.00 90.12 83 PRO A N 1
ATOM 646 C CA . PRO A 1 83 ? 21.968 16.194 -1.426 1.00 90.12 83 PRO A CA 1
ATOM 647 C C . PRO A 1 83 ? 21.382 17.153 -2.469 1.00 90.12 83 PRO A C 1
ATOM 649 O O . PRO A 1 83 ? 21.754 17.128 -3.640 1.00 90.12 83 PRO A O 1
ATOM 652 N N . LEU A 1 84 ? 20.479 18.018 -2.024 1.00 82.50 84 LEU A N 1
ATOM 653 C CA . LEU A 1 84 ? 19.815 19.015 -2.849 1.00 82.50 84 LEU A CA 1
ATOM 654 C C . LEU A 1 84 ? 20.220 20.400 -2.348 1.00 82.50 84 LEU A C 1
ATOM 656 O O . LEU A 1 84 ? 19.839 20.789 -1.247 1.00 82.50 84 LEU A O 1
ATOM 660 N N . LEU A 1 85 ? 20.999 21.142 -3.137 1.00 83.31 85 LEU A N 1
ATOM 661 C CA . LEU A 1 85 ? 21.420 22.496 -2.779 1.00 83.31 85 LEU A CA 1
ATOM 662 C C . LEU A 1 85 ? 21.377 23.423 -3.996 1.00 83.31 85 LEU A C 1
ATOM 664 O O . LEU A 1 85 ? 22.306 23.467 -4.800 1.00 83.31 85 LEU A O 1
ATOM 668 N N . HIS A 1 86 ? 20.320 24.227 -4.086 1.00 72.44 86 HIS A N 1
ATOM 669 C CA . HIS A 1 86 ? 20.192 25.296 -5.072 1.00 72.44 86 HIS A CA 1
ATOM 670 C C . HIS A 1 86 ? 19.682 26.576 -4.408 1.00 72.44 86 HIS A C 1
ATOM 672 O O . HIS A 1 86 ? 18.489 26.878 -4.408 1.00 72.44 86 HIS A O 1
ATOM 678 N N . ALA A 1 87 ? 20.622 27.373 -3.888 1.00 67.12 87 ALA A N 1
ATOM 679 C CA . ALA A 1 87 ? 20.332 28.626 -3.186 1.00 67.12 87 ALA A CA 1
ATOM 680 C C . ALA A 1 87 ? 19.500 29.624 -4.018 1.00 67.12 87 ALA A C 1
ATOM 682 O O . ALA A 1 87 ? 18.686 30.352 -3.461 1.00 67.12 87 ALA A O 1
ATOM 683 N N . GLY A 1 88 ? 19.665 29.640 -5.347 1.00 63.03 88 GLY A N 1
ATOM 684 C CA . GLY A 1 88 ? 18.911 30.525 -6.246 1.00 63.03 88 GLY A CA 1
ATOM 685 C C . GLY A 1 88 ? 17.441 30.141 -6.458 1.00 63.03 88 GLY A C 1
ATOM 686 O O . GLY A 1 88 ? 16.671 30.982 -6.906 1.00 63.03 88 GLY A O 1
ATOM 687 N N . LEU A 1 89 ? 17.056 28.903 -6.128 1.00 63.56 89 LEU A N 1
ATOM 688 C CA . LEU A 1 89 ? 15.684 28.383 -6.236 1.00 63.56 89 LEU A CA 1
ATOM 689 C C . LEU A 1 89 ? 15.052 28.120 -4.860 1.00 63.56 89 LEU A C 1
ATOM 691 O O . LEU A 1 89 ? 13.985 27.524 -4.773 1.00 63.56 89 LEU A O 1
ATOM 695 N N . GLY A 1 90 ? 15.728 28.516 -3.773 1.00 72.00 90 GLY A N 1
ATOM 696 C CA . GLY A 1 90 ? 15.269 28.229 -2.413 1.00 72.00 90 GLY A CA 1
ATOM 697 C C . GLY A 1 90 ? 15.205 26.731 -2.096 1.00 72.00 90 GLY A C 1
ATOM 698 O O . GLY A 1 90 ? 14.428 26.336 -1.233 1.00 72.00 90 GLY A O 1
ATOM 699 N N . MET A 1 91 ? 15.985 25.899 -2.798 1.00 74.56 91 MET A N 1
ATOM 700 C CA . MET A 1 91 ? 15.996 24.452 -2.593 1.00 74.56 91 MET A CA 1
ATOM 701 C C . MET A 1 91 ? 17.176 24.052 -1.711 1.00 74.56 91 MET A C 1
ATOM 703 O O . MET A 1 91 ? 18.334 24.307 -2.060 1.00 74.56 91 MET A O 1
ATOM 707 N N . ASN A 1 92 ? 16.895 23.421 -0.578 1.00 85.88 92 ASN A N 1
ATOM 708 C CA . ASN A 1 92 ? 17.910 22.940 0.353 1.00 85.88 92 ASN A CA 1
ATOM 709 C C . ASN A 1 92 ? 17.394 21.707 1.090 1.00 85.88 92 ASN A C 1
ATOM 711 O O . ASN A 1 92 ? 16.378 21.786 1.767 1.00 85.88 92 ASN A O 1
ATOM 715 N N . GLY A 1 93 ? 18.092 20.582 1.004 1.00 90.50 93 GLY A N 1
ATOM 716 C CA . GLY A 1 93 ? 17.661 19.360 1.664 1.00 90.50 93 GLY A CA 1
ATOM 717 C C . GLY A 1 93 ? 18.202 18.125 0.973 1.00 90.50 93 GLY A C 1
ATOM 718 O O . GLY A 1 93 ? 19.376 18.069 0.598 1.00 90.50 93 GLY A O 1
ATOM 719 N N . ARG A 1 94 ? 17.349 17.112 0.823 1.00 92.81 94 ARG A N 1
ATOM 720 C CA . ARG A 1 94 ? 17.697 15.855 0.161 1.00 92.81 94 ARG A CA 1
ATOM 721 C C . ARG A 1 94 ? 16.570 15.409 -0.754 1.00 92.81 94 ARG A C 1
ATOM 723 O O . ARG A 1 94 ? 15.405 15.428 -0.364 1.00 92.81 94 ARG A O 1
ATOM 730 N N . TYR A 1 95 ? 16.941 15.005 -1.959 1.00 89.19 95 TYR A N 1
ATOM 731 C CA . TYR A 1 95 ? 16.053 14.310 -2.878 1.00 89.19 95 TYR A CA 1
ATOM 732 C C . TYR A 1 95 ? 16.152 12.813 -2.601 1.00 89.19 95 TYR A C 1
ATOM 734 O O . TYR A 1 95 ? 17.258 12.292 -2.465 1.00 89.19 95 TYR A O 1
ATOM 742 N N . TYR A 1 96 ? 15.016 12.137 -2.505 1.00 94.19 96 TYR A N 1
ATOM 743 C CA . TYR A 1 96 ? 14.913 10.696 -2.326 1.00 94.19 96 TYR A CA 1
ATOM 744 C C . TYR A 1 96 ? 14.341 10.075 -3.597 1.00 94.19 96 TYR A C 1
ATOM 746 O O . TYR A 1 96 ? 13.400 10.608 -4.182 1.00 94.19 96 TYR A O 1
ATOM 754 N N . GLY A 1 97 ? 14.908 8.943 -3.996 1.00 92.81 97 GLY A N 1
ATOM 755 C CA . GLY A 1 97 ? 14.421 8.066 -5.049 1.00 92.81 97 GLY A CA 1
ATOM 756 C C . GLY A 1 97 ? 14.183 6.674 -4.478 1.00 92.81 97 GLY A C 1
ATOM 757 O O . GLY A 1 97 ? 15.002 6.147 -3.724 1.00 92.81 97 GLY A O 1
ATOM 758 N N . VAL A 1 98 ? 13.049 6.088 -4.829 1.00 93.62 98 VAL A N 1
ATOM 759 C CA . VAL A 1 98 ? 12.639 4.750 -4.419 1.00 93.62 98 VAL A CA 1
ATOM 760 C C . VAL A 1 98 ? 12.607 3.868 -5.652 1.00 93.62 98 VAL A C 1
ATOM 762 O O . VAL A 1 98 ? 11.869 4.116 -6.607 1.00 93.62 98 VAL A O 1
ATOM 765 N N . HIS A 1 99 ? 13.391 2.802 -5.599 1.00 92.75 99 HIS A N 1
ATOM 766 C CA . HIS A 1 99 ? 13.490 1.809 -6.652 1.00 92.75 99 HIS A CA 1
ATOM 767 C C . HIS A 1 99 ? 13.030 0.470 -6.097 1.00 92.75 99 HIS A C 1
ATOM 769 O O . HIS A 1 99 ? 13.377 0.107 -4.976 1.00 92.75 99 HIS A O 1
ATOM 775 N N . ALA A 1 100 ? 12.253 -0.268 -6.878 1.00 90.56 100 ALA A N 1
ATOM 776 C CA . ALA A 1 100 ? 11.866 -1.630 -6.548 1.00 90.56 100 ALA A CA 1
ATOM 777 C C . ALA A 1 100 ? 12.246 -2.538 -7.710 1.00 90.56 100 ALA A C 1
ATOM 779 O O . ALA A 1 100 ? 12.039 -2.165 -8.862 1.00 90.56 100 ALA A O 1
ATOM 780 N N . TYR A 1 101 ? 12.783 -3.717 -7.422 1.00 88.94 101 TYR A N 1
ATOM 781 C CA . TYR A 1 101 ? 13.196 -4.696 -8.423 1.00 88.94 101 TYR A CA 1
ATOM 782 C C . TYR A 1 101 ? 12.443 -5.999 -8.207 1.00 88.94 101 TYR A C 1
ATOM 784 O O . TYR A 1 101 ? 12.402 -6.517 -7.090 1.00 88.94 101 TYR A O 1
ATOM 792 N N . GLN A 1 102 ? 11.884 -6.543 -9.283 1.00 85.25 102 GLN A N 1
ATOM 793 C CA . GLN A 1 102 ? 11.181 -7.821 -9.273 1.00 85.25 102 GLN A CA 1
ATOM 794 C C . GLN A 1 102 ? 11.971 -8.887 -10.045 1.00 85.25 102 GLN A C 1
ATOM 796 O O . GLN A 1 102 ? 12.665 -8.554 -11.017 1.00 85.25 102 GLN A O 1
ATOM 801 N N . PRO A 1 103 ? 11.866 -10.171 -9.662 1.00 81.06 103 PRO A N 1
ATOM 802 C CA . PRO A 1 103 ? 12.435 -11.263 -10.438 1.00 81.06 103 PRO A CA 1
ATOM 803 C C . PRO A 1 103 ? 11.790 -11.358 -11.828 1.00 81.06 103 PRO A C 1
ATOM 805 O O . PRO A 1 103 ? 10.575 -11.254 -11.983 1.00 81.06 103 PRO A O 1
ATOM 808 N N . SER A 1 104 ? 12.605 -11.611 -12.848 1.00 78.94 104 SER A N 1
ATOM 809 C CA . SER A 1 104 ? 12.171 -11.944 -14.206 1.00 78.94 104 SER A CA 1
ATOM 810 C C . SER A 1 104 ? 13.063 -13.061 -14.747 1.00 78.94 104 SER A C 1
ATOM 812 O O . SER A 1 104 ? 14.146 -12.833 -15.295 1.00 78.94 104 SER A O 1
ATOM 814 N N . GLY A 1 105 ? 12.642 -14.307 -14.517 1.00 77.75 105 GLY A N 1
ATOM 815 C CA . GLY A 1 105 ? 13.481 -15.481 -14.760 1.00 77.75 105 GLY A CA 1
ATOM 816 C C . GLY A 1 105 ? 14.709 -15.481 -13.846 1.00 77.75 105 GLY A C 1
ATOM 817 O O . GLY A 1 105 ? 14.570 -15.456 -12.628 1.00 77.75 105 GLY A O 1
ATOM 818 N N . ALA A 1 106 ? 15.908 -15.510 -14.434 1.00 71.50 106 ALA A N 1
ATOM 819 C CA . ALA A 1 106 ? 17.166 -15.421 -13.687 1.00 71.50 106 ALA A CA 1
ATOM 820 C C . ALA A 1 106 ? 17.592 -13.972 -13.379 1.00 71.50 106 ALA A C 1
ATOM 822 O O . ALA A 1 106 ? 18.519 -13.765 -12.603 1.00 71.50 106 ALA A O 1
ATOM 823 N N . ALA A 1 107 ? 16.962 -12.969 -13.996 1.00 72.88 107 ALA A N 1
ATOM 824 C CA . ALA A 1 107 ? 17.359 -11.571 -13.863 1.00 72.88 107 ALA A CA 1
ATOM 825 C C . ALA A 1 107 ? 16.478 -10.810 -12.863 1.00 72.88 107 ALA A C 1
ATOM 827 O O . ALA A 1 107 ? 15.385 -11.249 -12.501 1.00 72.88 107 ALA A O 1
ATOM 828 N N . LEU A 1 108 ? 16.950 -9.628 -12.474 1.00 81.44 108 LEU A N 1
ATOM 829 C CA . LEU A 1 108 ? 16.160 -8.605 -11.800 1.00 81.44 108 LEU A CA 1
ATOM 830 C C . LEU A 1 108 ? 15.814 -7.504 -12.796 1.00 81.44 108 LEU A C 1
ATOM 832 O O . LEU A 1 108 ? 16.666 -7.081 -13.576 1.00 81.44 108 LEU A O 1
ATOM 836 N N . VAL A 1 109 ? 14.568 -7.043 -12.765 1.00 84.94 109 VAL A N 1
ATOM 837 C CA . VAL A 1 109 ? 14.104 -5.914 -13.578 1.00 84.94 109 VAL A CA 1
ATOM 838 C C . VAL A 1 109 ? 13.433 -4.879 -12.690 1.00 84.94 109 VAL A C 1
ATOM 840 O O . VAL A 1 109 ? 12.807 -5.230 -11.689 1.00 84.94 109 VAL A O 1
ATOM 843 N N . LEU A 1 110 ? 13.553 -3.603 -13.057 1.00 83.50 110 LEU A N 1
ATOM 844 C CA . LEU A 1 110 ? 12.882 -2.517 -12.350 1.00 83.50 110 LEU A CA 1
ATOM 845 C C . LEU A 1 110 ? 11.363 -2.738 -12.372 1.00 83.50 110 LEU A C 1
ATOM 847 O O . LEU A 1 110 ? 10.760 -2.969 -13.423 1.00 83.50 110 LEU A O 1
ATOM 851 N N . ASN A 1 111 ? 10.741 -2.652 -11.204 1.00 83.75 111 ASN A N 1
ATOM 852 C CA . ASN A 1 111 ? 9.306 -2.726 -11.053 1.00 83.75 111 ASN A CA 1
ATOM 853 C C . ASN A 1 111 ? 8.685 -1.392 -11.490 1.00 83.75 111 ASN A C 1
ATOM 855 O O . ASN A 1 111 ? 8.736 -0.374 -10.793 1.00 83.75 111 ASN A O 1
ATOM 859 N N . THR A 1 112 ? 8.048 -1.426 -12.657 1.00 76.88 112 THR A N 1
ATOM 860 C CA . THR A 1 112 ? 7.389 -0.273 -13.272 1.00 76.88 112 THR A CA 1
ATOM 861 C C . THR A 1 112 ? 6.209 0.264 -12.464 1.00 76.88 112 THR A C 1
ATOM 863 O O . THR A 1 112 ? 5.806 1.399 -12.694 1.00 76.88 112 THR A O 1
ATOM 866 N N . PHE A 1 113 ? 5.637 -0.523 -11.545 1.00 69.12 113 PHE A N 1
ATOM 867 C CA . PHE A 1 113 ? 4.565 -0.075 -10.655 1.00 69.12 113 PHE A CA 1
ATOM 868 C C . PHE A 1 113 ? 5.061 0.992 -9.675 1.00 69.12 113 PHE A C 1
ATOM 870 O O . PHE A 1 113 ? 4.418 2.026 -9.516 1.00 69.12 113 PHE A O 1
ATOM 877 N N . VAL A 1 114 ? 6.228 0.761 -9.068 1.00 80.75 114 VAL A N 1
ATOM 878 C CA . VAL A 1 114 ? 6.875 1.742 -8.187 1.00 80.75 114 VAL A CA 1
ATOM 879 C C . VAL A 1 114 ? 7.477 2.860 -9.022 1.00 80.75 114 VAL A C 1
ATOM 881 O O . VAL A 1 114 ? 7.185 4.019 -8.764 1.00 80.75 114 VAL A O 1
ATOM 884 N N . ALA A 1 115 ? 8.234 2.530 -10.074 1.00 79.06 115 ALA A N 1
ATOM 885 C CA . ALA A 1 115 ? 8.984 3.519 -10.851 1.00 79.06 115 ALA A CA 1
ATOM 886 C C . ALA A 1 115 ? 8.114 4.591 -11.535 1.00 79.06 115 ALA A C 1
ATOM 888 O O . ALA A 1 115 ? 8.576 5.710 -11.731 1.00 79.06 115 ALA A O 1
ATOM 889 N N . HIS A 1 116 ? 6.868 4.273 -11.903 1.00 73.12 116 HIS A N 1
ATOM 890 C CA . HIS A 1 116 ? 5.959 5.236 -12.537 1.00 73.12 116 HIS A CA 1
ATOM 891 C C . HIS A 1 116 ? 4.997 5.929 -11.561 1.00 73.12 116 HIS A C 1
ATOM 893 O O . HIS A 1 116 ? 4.200 6.764 -11.992 1.00 73.12 116 HIS A O 1
ATOM 899 N N . ASN A 1 117 ? 5.041 5.610 -10.266 1.00 71.12 117 ASN A N 1
ATOM 900 C CA . ASN A 1 117 ? 4.220 6.283 -9.268 1.00 71.12 117 ASN A CA 1
ATOM 901 C C . ASN A 1 117 ? 5.026 7.400 -8.601 1.00 71.12 117 ASN A C 1
ATOM 903 O O . ASN A 1 117 ? 5.699 7.152 -7.610 1.00 71.12 117 ASN A O 1
ATOM 907 N N . ALA A 1 118 ? 4.907 8.631 -9.105 1.00 73.00 118 ALA A N 1
ATOM 908 C CA . ALA A 1 118 ? 5.679 9.783 -8.629 1.00 73.00 118 ALA A CA 1
ATOM 909 C C . ALA A 1 118 ? 5.565 10.051 -7.116 1.00 73.00 118 ALA A C 1
ATOM 911 O O . ALA A 1 118 ? 6.517 10.547 -6.521 1.00 73.00 118 ALA A O 1
ATOM 912 N N . ALA A 1 119 ? 4.426 9.714 -6.497 1.00 78.94 119 ALA A N 1
ATOM 913 C CA . ALA A 1 119 ? 4.208 9.903 -5.064 1.00 78.94 119 ALA A CA 1
ATOM 914 C C . ALA A 1 119 ? 4.980 8.891 -4.207 1.00 78.94 119 ALA A C 1
ATOM 916 O O . ALA A 1 119 ? 5.259 9.168 -3.049 1.00 78.94 119 ALA A O 1
ATOM 917 N N . VAL A 1 120 ? 5.318 7.726 -4.769 1.00 84.56 120 VAL A N 1
ATOM 918 C CA . VAL A 1 120 ? 6.057 6.649 -4.093 1.00 84.56 120 VAL A CA 1
ATOM 919 C C . VAL A 1 120 ? 7.517 6.621 -4.543 1.00 84.56 120 VAL A C 1
ATOM 921 O O . VAL A 1 120 ? 8.405 6.403 -3.728 1.00 84.56 120 VAL A O 1
ATOM 924 N N . SER A 1 121 ? 7.775 6.848 -5.832 1.00 82.00 121 SER A N 1
ATOM 925 C CA . SER A 1 121 ? 9.084 6.712 -6.473 1.00 82.00 121 SER A CA 1
ATOM 926 C C . SER A 1 121 ? 10.073 7.795 -6.071 1.00 82.00 121 SER A C 1
ATOM 928 O O . SER A 1 121 ? 11.267 7.634 -6.307 1.00 82.00 121 SER A O 1
ATOM 930 N N . SER A 1 122 ? 9.604 8.928 -5.547 1.00 86.38 122 SER A N 1
ATOM 931 C CA . SER A 1 122 ? 10.476 10.060 -5.252 1.00 86.38 122 SER A CA 1
ATOM 932 C C . SER A 1 122 ? 9.838 11.107 -4.351 1.00 86.38 122 SER A C 1
ATOM 934 O O . SER A 1 122 ? 8.624 11.288 -4.363 1.00 86.38 122 SER A O 1
ATOM 936 N N . GLY A 1 123 ? 10.675 11.878 -3.660 1.00 88.00 123 GLY A N 1
ATOM 937 C CA . GLY A 1 123 ? 10.240 13.062 -2.925 1.00 88.00 123 GLY A CA 1
ATOM 938 C C . GLY A 1 123 ? 11.404 13.890 -2.394 1.00 88.00 123 GLY A C 1
ATOM 939 O O . GLY A 1 123 ? 12.568 13.505 -2.505 1.00 88.00 123 GLY A O 1
ATOM 940 N N . ILE A 1 124 ? 11.094 15.056 -1.830 1.00 88.00 124 ILE A N 1
ATOM 941 C CA . ILE A 1 124 ? 12.079 15.977 -1.255 1.00 88.00 124 ILE A CA 1
ATOM 942 C C . ILE A 1 124 ? 11.831 16.077 0.249 1.00 88.00 124 ILE A C 1
ATOM 944 O O . ILE A 1 124 ? 10.692 16.150 0.698 1.00 88.00 124 ILE A O 1
ATOM 948 N N . VAL A 1 125 ? 12.912 16.086 1.027 1.00 93.75 125 VAL A N 1
ATOM 949 C CA . VAL A 1 125 ? 12.880 16.487 2.438 1.00 93.75 125 VAL A CA 1
ATOM 950 C C . VAL A 1 125 ? 13.765 17.709 2.613 1.00 93.75 125 VAL A C 1
ATOM 952 O O . VAL A 1 125 ? 14.959 17.654 2.306 1.00 93.75 125 VAL A O 1
ATOM 955 N N . GLY A 1 126 ? 13.186 18.790 3.124 1.00 90.69 126 GLY A N 1
ATOM 956 C CA . GLY A 1 126 ? 13.839 20.084 3.308 1.00 90.69 126 GLY A CA 1
ATOM 957 C C . GLY A 1 126 ? 13.024 21.187 2.648 1.00 90.69 126 GLY A C 1
ATOM 958 O O . GLY A 1 126 ? 11.806 21.116 2.608 1.00 90.69 126 GLY A O 1
ATOM 959 N N . THR A 1 127 ? 13.681 22.197 2.099 1.00 86.38 127 THR A N 1
ATOM 960 C CA . THR A 1 127 ? 13.018 23.325 1.448 1.00 86.38 127 THR A CA 1
ATOM 961 C C . THR A 1 127 ? 12.969 23.129 -0.069 1.00 86.38 127 THR A C 1
ATOM 963 O O . THR A 1 127 ? 13.985 22.783 -0.680 1.00 86.38 127 THR A O 1
ATOM 966 N N . TYR A 1 128 ? 11.814 23.379 -0.685 1.00 76.62 128 TYR A N 1
ATOM 967 C CA . TYR A 1 128 ? 11.594 23.415 -2.132 1.00 76.62 128 TYR A CA 1
ATOM 968 C C . TYR A 1 128 ? 10.814 24.685 -2.482 1.00 76.62 128 TYR A C 1
ATOM 970 O O . TYR A 1 128 ? 9.781 24.953 -1.882 1.00 76.62 128 TYR A O 1
ATOM 978 N N . GLU A 1 129 ? 11.341 25.508 -3.393 1.00 78.81 129 GLU A N 1
ATOM 979 C CA . GLU A 1 129 ? 10.757 26.819 -3.741 1.00 78.81 129 GLU A CA 1
ATOM 980 C C . GLU A 1 129 ? 10.511 27.750 -2.531 1.00 78.81 129 GLU A C 1
ATOM 982 O O . GLU A 1 129 ? 9.670 28.644 -2.567 1.00 78.81 129 GLU A O 1
ATOM 987 N N . GLY A 1 130 ? 11.287 27.581 -1.454 1.00 77.06 130 GLY A N 1
ATOM 988 C CA . GLY A 1 130 ? 11.138 28.353 -0.217 1.00 77.06 130 GLY A CA 1
ATOM 989 C C . GLY A 1 130 ? 10.102 27.808 0.775 1.00 77.06 130 GLY A C 1
ATOM 990 O O . GLY A 1 130 ? 9.983 28.373 1.862 1.00 77.06 130 GLY A O 1
ATOM 991 N N . GLU A 1 131 ? 9.406 26.715 0.452 1.00 82.62 131 GLU A N 1
ATOM 992 C CA . GLU A 1 131 ? 8.464 26.027 1.344 1.00 82.62 131 GLU A CA 1
ATOM 993 C C . GLU A 1 131 ? 9.052 24.722 1.896 1.00 82.62 131 GLU A C 1
ATOM 995 O O . GLU A 1 131 ? 9.876 24.073 1.251 1.00 82.62 131 GLU A O 1
ATOM 1000 N N . GLU A 1 132 ? 8.634 24.328 3.100 1.00 89.06 132 GLU A N 1
ATOM 1001 C CA . GLU A 1 132 ? 8.995 23.028 3.674 1.00 89.06 132 GLU A CA 1
ATOM 1002 C C . GLU A 1 132 ? 8.310 21.891 2.903 1.00 89.06 132 GLU A C 1
ATOM 1004 O O . GLU A 1 132 ? 7.110 21.923 2.635 1.00 89.06 132 GLU A O 1
ATOM 1009 N N . SER A 1 133 ? 9.084 20.863 2.580 1.00 87.81 133 SER A N 1
ATOM 1010 C CA . SER A 1 133 ? 8.677 19.671 1.851 1.00 87.81 133 SER A CA 1
ATOM 1011 C C . SER A 1 133 ? 9.052 18.435 2.660 1.00 87.81 133 SER A C 1
ATOM 1013 O O . SER A 1 133 ? 10.134 18.351 3.254 1.00 87.81 133 SER A O 1
ATOM 1015 N N . THR A 1 134 ? 8.137 17.473 2.692 1.00 92.38 134 THR A N 1
ATOM 1016 C CA . THR A 1 134 ? 8.311 16.198 3.380 1.00 92.38 134 THR A CA 1
ATOM 1017 C C . THR A 1 134 ? 8.073 15.045 2.417 1.00 92.38 134 THR A C 1
ATOM 1019 O O . THR A 1 134 ? 7.334 15.149 1.437 1.00 92.38 134 THR A O 1
ATOM 1022 N N . PHE A 1 135 ? 8.698 13.913 2.722 1.00 91.56 135 PHE A N 1
ATOM 1023 C CA . PHE A 1 135 ? 8.515 12.669 1.997 1.00 91.56 135 PHE A CA 1
ATOM 1024 C C . PHE A 1 135 ? 8.538 11.519 2.998 1.00 91.56 135 PHE A C 1
ATOM 1026 O O . PHE A 1 135 ? 9.495 11.375 3.754 1.00 91.56 135 PHE A O 1
ATOM 1033 N N . GLU A 1 136 ? 7.480 10.712 3.036 1.00 90.50 136 GLU A N 1
ATOM 1034 C CA . GLU A 1 136 ? 7.382 9.602 3.994 1.00 90.50 136 GLU A CA 1
ATOM 1035 C C . GLU A 1 136 ? 8.294 8.430 3.612 1.00 90.50 136 GLU A C 1
ATOM 1037 O O . GLU A 1 136 ? 8.820 7.746 4.488 1.00 90.50 136 GLU A O 1
ATOM 1042 N N . GLY A 1 137 ? 8.570 8.246 2.316 1.00 90.56 137 GLY A N 1
ATOM 1043 C CA . GLY A 1 137 ? 9.386 7.155 1.774 1.00 90.56 137 GLY A CA 1
ATOM 1044 C C . GLY A 1 137 ? 10.893 7.264 2.035 1.00 90.56 137 GLY A C 1
ATOM 1045 O O . GLY A 1 137 ? 11.687 6.853 1.194 1.00 90.56 137 GLY A O 1
ATOM 1046 N N . THR A 1 138 ? 11.306 7.843 3.166 1.00 93.81 138 THR A N 1
ATOM 1047 C CA . THR A 1 138 ? 12.722 7.942 3.573 1.00 93.81 138 THR A CA 1
ATOM 1048 C C . THR A 1 138 ? 13.235 6.721 4.334 1.00 93.81 138 THR A C 1
ATOM 1050 O O . THR A 1 138 ? 14.446 6.522 4.414 1.00 93.81 138 THR A O 1
ATOM 1053 N N . THR A 1 139 ? 12.336 5.900 4.881 1.00 91.31 139 THR A N 1
ATOM 1054 C CA . THR A 1 139 ? 12.638 4.670 5.630 1.00 91.31 139 THR A CA 1
ATOM 1055 C C . THR A 1 139 ? 11.775 3.514 5.129 1.00 91.31 139 THR A C 1
ATOM 1057 O O . THR A 1 139 ? 10.812 3.737 4.397 1.00 91.31 139 THR A O 1
ATOM 1060 N N . GLU A 1 140 ? 12.095 2.279 5.528 1.00 85.62 140 GLU A N 1
ATOM 1061 C CA . GLU A 1 140 ? 11.268 1.100 5.228 1.00 85.62 140 GLU A CA 1
ATOM 1062 C C . GLU A 1 140 ? 9.828 1.273 5.727 1.00 85.62 140 GLU A C 1
ATOM 1064 O O . GLU A 1 140 ? 8.900 1.258 4.921 1.00 85.62 140 GLU A O 1
ATOM 1069 N N . ASP A 1 141 ? 9.640 1.526 7.025 1.00 86.62 141 ASP A N 1
ATOM 1070 C CA . ASP A 1 141 ? 8.308 1.694 7.621 1.00 86.62 141 ASP A CA 1
ATOM 1071 C C . ASP A 1 141 ? 7.538 2.868 7.001 1.00 86.62 141 ASP A C 1
ATOM 1073 O O . ASP A 1 141 ? 6.345 2.756 6.716 1.00 86.62 141 ASP A O 1
ATOM 1077 N N . GLY A 1 142 ? 8.223 3.990 6.754 1.00 88.81 142 GLY A N 1
ATOM 1078 C CA . GLY A 1 142 ? 7.624 5.170 6.134 1.00 88.81 142 GLY A CA 1
ATOM 1079 C C . GLY A 1 142 ? 7.193 4.907 4.692 1.00 88.81 142 GLY A C 1
ATOM 1080 O O . GLY A 1 142 ? 6.091 5.281 4.298 1.00 88.81 142 GLY A O 1
ATOM 1081 N N . LEU A 1 143 ? 8.006 4.182 3.920 1.00 86.81 143 LEU A N 1
ATOM 1082 C CA . LEU A 1 143 ? 7.666 3.784 2.559 1.00 86.81 143 LEU A CA 1
ATOM 1083 C C . LEU A 1 143 ? 6.540 2.744 2.529 1.00 86.81 143 LEU A C 1
ATOM 1085 O O . LEU A 1 143 ? 5.662 2.840 1.679 1.00 86.81 143 LEU A O 1
ATOM 1089 N N . ILE A 1 144 ? 6.518 1.775 3.446 1.00 82.50 144 ILE A N 1
ATOM 1090 C CA . ILE A 1 144 ? 5.414 0.809 3.555 1.00 82.50 144 ILE A CA 1
ATOM 1091 C C . ILE A 1 144 ? 4.115 1.530 3.927 1.00 82.50 144 ILE A C 1
ATOM 1093 O O . ILE A 1 144 ? 3.084 1.268 3.306 1.00 82.50 144 ILE A O 1
ATOM 1097 N N . SER A 1 145 ? 4.157 2.464 4.881 1.00 83.19 145 SER A N 1
ATOM 1098 C CA . SER A 1 145 ? 3.013 3.311 5.242 1.00 83.19 145 SER A CA 1
ATOM 1099 C C . SER A 1 145 ? 2.520 4.119 4.041 1.00 83.19 145 SER A C 1
ATOM 1101 O O . SER A 1 145 ? 1.330 4.085 3.723 1.00 83.19 145 SER A O 1
ATOM 1103 N N . LEU A 1 146 ? 3.440 4.752 3.308 1.00 83.00 146 LEU A N 1
ATOM 1104 C CA . LEU A 1 146 ? 3.149 5.491 2.084 1.00 83.00 146 LEU A CA 1
ATOM 1105 C C . LEU A 1 146 ? 2.546 4.584 1.006 1.00 83.00 146 LEU A C 1
ATOM 1107 O O . LEU A 1 146 ? 1.508 4.896 0.452 1.00 83.00 146 LEU A O 1
ATOM 1111 N N . MET A 1 147 ? 3.119 3.419 0.719 1.00 80.00 147 MET A N 1
ATOM 1112 C CA . MET A 1 147 ? 2.557 2.487 -0.268 1.00 80.00 147 MET A CA 1
ATOM 1113 C C . MET A 1 147 ? 1.183 1.950 0.152 1.00 80.00 147 MET A C 1
ATOM 1115 O O . MET A 1 147 ? 0.308 1.761 -0.693 1.00 80.00 147 MET A O 1
ATOM 1119 N N . THR A 1 148 ? 0.974 1.728 1.450 1.00 70.12 148 THR A N 1
ATOM 1120 C CA . THR A 1 148 ? -0.292 1.227 2.003 1.00 70.12 148 THR A CA 1
ATOM 1121 C C . THR A 1 148 ? -1.381 2.292 1.944 1.00 70.12 148 THR A C 1
ATOM 1123 O O . THR A 1 148 ? -2.496 1.993 1.515 1.00 70.12 148 THR A O 1
ATOM 1126 N N . SER A 1 149 ? -1.056 3.548 2.268 1.00 68.88 149 SER A N 1
ATOM 1127 C CA . SER A 1 149 ? -1.968 4.686 2.084 1.00 68.88 149 SER A CA 1
ATOM 1128 C C . SER A 1 149 ? -2.310 4.924 0.606 1.00 68.88 149 SER A C 1
ATOM 1130 O O . SER A 1 149 ? -3.336 5.519 0.284 1.00 68.88 149 SER A O 1
ATOM 1132 N N . GLN A 1 150 ? -1.502 4.375 -0.305 1.00 63.97 150 GLN A N 1
ATOM 1133 C CA . GLN A 1 150 ? -1.701 4.421 -1.752 1.00 63.97 150 GLN A CA 1
ATOM 1134 C C . GLN A 1 150 ? -2.353 3.135 -2.322 1.00 63.97 150 GLN A C 1
ATOM 1136 O O . GLN A 1 150 ? -2.537 3.048 -3.532 1.00 63.97 150 GLN A O 1
ATOM 1141 N N . GLY A 1 151 ? -2.759 2.132 -1.519 1.00 52.91 151 GLY A N 1
ATOM 1142 C CA . GLY A 1 151 ? -3.241 0.805 -1.980 1.00 52.91 151 GLY A CA 1
ATOM 1143 C C . GLY A 1 151 ? -4.448 0.803 -2.941 1.00 52.91 151 GLY A C 1
ATOM 1144 O O . GLY A 1 151 ? -4.611 -0.105 -3.759 1.00 52.91 151 GLY A O 1
ATOM 1145 N N . LYS A 1 152 ? -5.245 1.871 -2.921 1.00 59.06 152 LYS A N 1
ATOM 1146 C CA . LYS A 1 152 ? -6.302 2.193 -3.892 1.00 59.06 152 LYS A CA 1
ATOM 1147 C C . LYS A 1 152 ? -5.776 2.440 -5.321 1.00 59.06 152 LYS A C 1
ATOM 1149 O O . LYS A 1 152 ? -6.454 2.142 -6.303 1.00 59.06 152 LYS A O 1
ATOM 1154 N N . TRP A 1 153 ? -4.555 2.949 -5.458 1.00 49.91 153 TRP A N 1
ATOM 1155 C CA . TRP A 1 153 ? -4.039 3.560 -6.685 1.00 49.91 153 TRP A CA 1
ATOM 1156 C C . TRP A 1 153 ? -3.611 2.549 -7.755 1.00 49.91 153 TRP A C 1
ATOM 1158 O O . TRP A 1 153 ? -3.661 2.862 -8.943 1.00 49.91 153 TRP A O 1
ATOM 1168 N N . SER A 1 154 ? -3.258 1.318 -7.374 1.00 49.59 154 SER A N 1
ATOM 1169 C CA . SER A 1 154 ? -2.892 0.250 -8.319 1.00 49.59 154 SER A CA 1
ATOM 1170 C C . SER A 1 154 ? -4.086 -0.260 -9.122 1.00 49.59 154 SER A C 1
ATOM 1172 O O . SER A 1 154 ? -4.027 -0.380 -10.345 1.00 49.59 154 SER A O 1
ATOM 1174 N N . TRP A 1 155 ? -5.199 -0.494 -8.435 1.00 53.69 155 TRP A N 1
ATOM 1175 C CA . TRP A 1 155 ? -6.453 -0.891 -9.050 1.00 53.69 155 TRP A CA 1
ATOM 1176 C C . TRP A 1 155 ? -7.130 0.285 -9.743 1.00 53.69 155 TRP A C 1
ATOM 1178 O O . TRP A 1 155 ? -7.741 0.098 -10.788 1.00 53.69 155 TRP A O 1
ATOM 1188 N N . GLN A 1 156 ? -6.977 1.506 -9.225 1.00 64.75 156 GLN A N 1
ATOM 1189 C CA . GLN A 1 156 ? -7.539 2.699 -9.856 1.00 64.75 156 GLN A CA 1
ATOM 1190 C C . GLN A 1 156 ? -6.849 3.037 -11.180 1.00 64.75 156 GLN A C 1
ATOM 1192 O O . GLN A 1 156 ? -7.536 3.378 -12.139 1.00 64.75 156 GLN A O 1
ATOM 1197 N N . ALA A 1 157 ? -5.528 2.863 -11.278 1.00 61.88 157 ALA A N 1
ATOM 1198 C CA . ALA A 1 157 ? -4.786 3.078 -12.522 1.00 61.88 157 ALA A CA 1
ATOM 1199 C C . ALA A 1 157 ? -5.186 2.108 -13.652 1.00 61.88 157 ALA A C 1
ATOM 1201 O O . ALA A 1 157 ? -5.062 2.447 -14.827 1.00 61.88 157 ALA A O 1
ATOM 1202 N N . VAL A 1 158 ? -5.675 0.913 -13.302 1.00 60.59 158 VAL A N 1
ATOM 1203 C CA . VAL A 1 158 ? -6.126 -0.122 -14.253 1.00 60.59 158 VAL A CA 1
ATOM 1204 C C . VAL A 1 158 ? -7.661 -0.200 -14.321 1.00 60.59 158 VAL A C 1
ATOM 1206 O O . VAL A 1 158 ? -8.216 -0.930 -15.138 1.00 60.59 158 VAL A O 1
ATOM 1209 N N . CYS A 1 159 ? -8.375 0.563 -13.490 1.00 80.69 159 CYS A N 1
ATOM 1210 C CA . CYS A 1 159 ? -9.830 0.606 -13.497 1.00 80.69 159 CYS A CA 1
ATOM 1211 C C . CYS A 1 159 ? -10.324 1.340 -14.744 1.00 80.69 159 CYS A C 1
ATOM 1213 O O . CYS A 1 159 ? -10.142 2.545 -14.910 1.00 80.69 159 CYS A O 1
ATOM 1215 N N . ASN A 1 160 ? -11.022 0.599 -15.598 1.00 82.69 160 ASN A N 1
ATOM 1216 C CA . ASN A 1 160 ? -11.735 1.134 -16.743 1.00 82.69 160 ASN A CA 1
ATOM 1217 C C . ASN A 1 160 ? -13.167 0.575 -16.741 1.00 82.69 160 ASN A C 1
ATOM 1219 O O . ASN A 1 160 ? -13.362 -0.599 -17.066 1.00 82.69 160 ASN A O 1
ATOM 1223 N N . PRO A 1 161 ? -14.190 1.391 -16.418 1.00 84.94 161 PRO A N 1
ATOM 1224 C CA . PRO A 1 161 ? -15.578 0.934 -16.366 1.00 84.94 161 PRO A CA 1
ATOM 1225 C C . PRO A 1 161 ? -16.152 0.549 -17.739 1.00 84.94 161 PRO A C 1
ATOM 1227 O O . PRO A 1 161 ? -17.215 -0.059 -17.812 1.00 84.94 161 PRO A O 1
ATOM 1230 N N . SER A 1 162 ? -15.465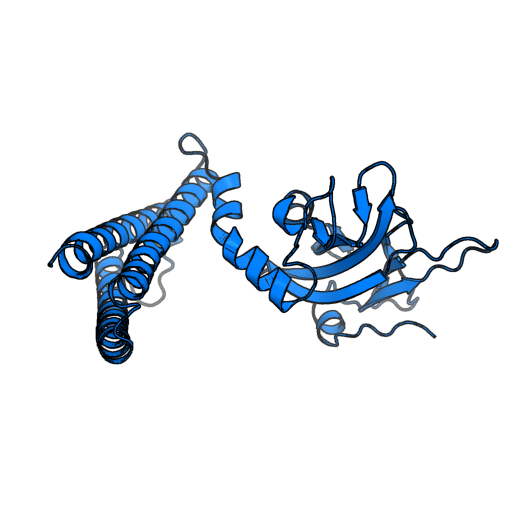 0.902 -18.829 1.00 89.00 162 SER A N 1
ATOM 1231 C CA . SER A 1 162 ? -15.780 0.466 -20.199 1.00 89.00 162 SER A CA 1
ATOM 1232 C C . SER A 1 162 ? -14.763 -0.551 -20.740 1.00 89.00 162 SER A C 1
ATOM 1234 O O . SER A 1 162 ? -14.735 -0.823 -21.940 1.00 89.00 162 SER A O 1
ATOM 1236 N N . GLY A 1 163 ? -13.894 -1.067 -19.868 1.00 82.88 163 GLY A N 1
ATOM 1237 C CA . GLY A 1 163 ? -12.785 -1.948 -20.203 1.00 82.88 163 GLY A CA 1
ATOM 1238 C C . GLY A 1 163 ? -13.159 -3.428 -20.262 1.00 82.88 163 GLY A C 1
ATOM 1239 O O . GLY A 1 163 ? -14.323 -3.830 -20.212 1.00 82.88 163 GLY A O 1
ATOM 1240 N N . LYS A 1 164 ? -12.133 -4.268 -20.385 1.00 78.62 164 LYS A N 1
ATOM 1241 C CA . LYS A 1 164 ? -12.240 -5.732 -20.359 1.00 78.62 164 LYS A CA 1
ATOM 1242 C C . LYS A 1 164 ? -12.288 -6.246 -18.919 1.00 78.62 164 LYS A C 1
ATOM 1244 O O . LYS A 1 164 ? -12.024 -5.515 -17.973 1.00 78.62 164 LYS A O 1
ATOM 1249 N N . GLN A 1 165 ? -12.571 -7.540 -18.752 1.00 68.44 165 GLN A N 1
ATOM 1250 C CA . GLN A 1 165 ? -12.791 -8.172 -17.442 1.00 68.44 165 GLN A CA 1
ATOM 1251 C C . GLN A 1 165 ? -11.722 -7.836 -16.390 1.00 68.44 165 GLN A C 1
ATOM 1253 O O . GLN A 1 165 ? -12.070 -7.590 -15.244 1.00 68.44 165 GLN A O 1
ATOM 1258 N N . LEU A 1 166 ? -10.439 -7.790 -16.761 1.00 67.00 166 LEU A N 1
ATOM 1259 C CA . LEU A 1 166 ? -9.362 -7.435 -15.831 1.00 67.00 166 LEU A CA 1
ATOM 1260 C C . LEU A 1 166 ? -9.505 -6.001 -15.287 1.00 67.00 166 LEU A C 1
ATOM 1262 O O . LEU A 1 166 ? -9.347 -5.779 -14.092 1.00 67.00 166 LEU A O 1
ATOM 1266 N N . GLU A 1 167 ? -9.845 -5.048 -16.152 1.00 75.06 167 GLU A N 1
ATOM 1267 C CA . GLU A 1 167 ? -10.037 -3.639 -15.794 1.00 75.06 167 GLU A CA 1
ATOM 1268 C C . GLU A 1 167 ? -11.340 -3.432 -15.001 1.00 75.06 167 GLU A C 1
ATOM 1270 O O . GLU A 1 167 ? -11.395 -2.622 -14.078 1.00 75.06 167 GLU A O 1
ATOM 1275 N N . LEU A 1 168 ? -12.382 -4.214 -15.304 1.00 76.06 168 LEU A N 1
ATOM 1276 C CA . LEU A 1 168 ? -13.626 -4.234 -14.527 1.00 76.06 168 LEU A CA 1
ATOM 1277 C C . LEU A 1 168 ? -13.415 -4.825 -13.127 1.00 76.06 168 LEU A C 1
ATOM 1279 O O . LEU A 1 168 ? -13.924 -4.286 -12.145 1.00 76.06 168 LEU A O 1
ATOM 1283 N N . ASN A 1 169 ? -12.625 -5.898 -13.017 1.00 67.38 169 ASN A N 1
ATOM 1284 C CA . ASN A 1 169 ? -12.219 -6.462 -11.730 1.00 67.38 169 ASN A CA 1
ATOM 1285 C C . ASN A 1 169 ? -11.453 -5.413 -10.912 1.00 67.38 169 ASN A C 1
ATOM 1287 O O . ASN A 1 169 ? -11.731 -5.248 -9.728 1.00 67.38 169 ASN A O 1
ATOM 1291 N N . ALA A 1 170 ? -10.547 -4.664 -11.551 1.00 69.06 170 ALA A N 1
ATOM 1292 C CA . ALA A 1 170 ? -9.821 -3.577 -10.906 1.00 69.06 170 ALA A CA 1
ATOM 1293 C C . ALA A 1 170 ? -10.774 -2.513 -10.338 1.00 69.06 170 ALA A C 1
ATOM 1295 O O . ALA A 1 170 ? -10.669 -2.165 -9.164 1.00 69.06 170 ALA A O 1
ATOM 1296 N N . CYS A 1 171 ? -11.779 -2.079 -11.105 1.00 82.88 171 CYS A N 1
ATOM 1297 C CA . CYS A 1 171 ? -12.802 -1.161 -10.599 1.00 82.88 171 CYS A CA 1
ATOM 1298 C C . CYS A 1 171 ? -13.596 -1.717 -9.407 1.00 82.88 171 CYS A C 1
ATOM 1300 O O . CYS A 1 171 ? -13.963 -0.957 -8.509 1.00 82.88 171 CYS A O 1
ATOM 1302 N N . ALA A 1 172 ? -13.867 -3.023 -9.377 1.00 77.62 172 ALA A N 1
ATOM 1303 C CA . ALA A 1 172 ? -14.573 -3.651 -8.264 1.00 77.62 172 ALA A CA 1
ATOM 1304 C C . ALA A 1 172 ? -13.739 -3.640 -6.974 1.00 77.62 172 ALA A C 1
ATOM 1306 O O . ALA A 1 172 ? -14.270 -3.330 -5.907 1.00 77.62 172 ALA A O 1
ATOM 1307 N N . TYR A 1 173 ? -12.431 -3.894 -7.075 1.00 69.44 173 TYR A N 1
ATOM 1308 C CA . TYR A 1 173 ? -11.514 -3.792 -5.937 1.00 69.44 173 TYR A CA 1
ATOM 1309 C C . TYR A 1 173 ? -11.356 -2.349 -5.441 1.00 69.44 173 TYR A C 1
ATOM 1311 O O . TYR A 1 173 ? -11.386 -2.127 -4.233 1.00 69.44 173 TYR A O 1
ATOM 1319 N N . VAL A 1 174 ? -11.283 -1.356 -6.341 1.00 78.62 174 VAL A N 1
ATOM 1320 C CA . VAL A 1 174 ? -11.303 0.068 -5.946 1.00 78.62 174 VAL A CA 1
ATOM 1321 C C . VAL A 1 174 ? -12.563 0.384 -5.148 1.00 78.62 174 VAL A C 1
ATOM 1323 O O . VAL A 1 174 ? -12.471 0.927 -4.053 1.00 78.62 174 VAL A O 1
ATOM 1326 N N . ALA A 1 175 ? -13.736 -0.003 -5.658 1.00 84.00 175 ALA A N 1
ATOM 1327 C CA . ALA A 1 175 ? -15.005 0.275 -4.990 1.00 84.00 175 ALA A CA 1
ATOM 1328 C C . ALA A 1 175 ? -15.101 -0.374 -3.599 1.00 84.00 175 ALA A C 1
ATOM 1330 O O . ALA A 1 175 ? -15.695 0.204 -2.692 1.00 84.00 175 ALA A O 1
ATOM 1331 N N . GLN A 1 176 ? -14.527 -1.566 -3.430 1.00 77.31 176 GLN A N 1
ATOM 1332 C CA . GLN A 1 176 ? -14.466 -2.271 -2.151 1.00 77.31 176 GLN A CA 1
ATOM 1333 C C . GLN A 1 176 ? -13.561 -1.547 -1.144 1.00 77.31 176 GLN A C 1
ATOM 1335 O O . GLN A 1 176 ? -13.962 -1.375 0.005 1.00 77.31 176 GLN A O 1
ATOM 1340 N N . ILE A 1 177 ? -12.376 -1.097 -1.575 1.00 73.69 177 ILE A N 1
ATOM 1341 C CA . ILE A 1 177 ? -11.441 -0.323 -0.742 1.00 73.69 177 ILE A CA 1
ATOM 1342 C C . ILE A 1 177 ? -12.092 0.992 -0.302 1.00 73.69 177 ILE A C 1
ATOM 1344 O O . ILE A 1 177 ? -12.150 1.270 0.892 1.00 73.69 177 ILE A O 1
ATOM 1348 N N . GLU A 1 178 ? -12.662 1.747 -1.245 1.00 83.31 178 GLU A N 1
ATOM 1349 C CA . GLU A 1 178 ? -13.349 3.012 -0.956 1.00 83.31 178 GLU A CA 1
ATOM 1350 C C . GLU A 1 178 ? -14.485 2.832 0.052 1.00 83.31 178 GLU A C 1
ATOM 1352 O O . GLU A 1 178 ? -14.639 3.633 0.967 1.00 83.31 178 GLU A O 1
ATOM 1357 N N . ALA A 1 179 ? -15.259 1.751 -0.062 1.00 84.00 179 ALA A N 1
ATOM 1358 C CA . ALA A 1 179 ? -16.325 1.483 0.892 1.00 84.00 179 ALA A CA 1
ATOM 1359 C C . ALA A 1 179 ? -15.781 1.262 2.319 1.00 84.00 179 ALA A C 1
ATOM 1361 O O . ALA A 1 179 ? -16.373 1.736 3.287 1.00 84.00 179 ALA A O 1
ATOM 1362 N N . PHE A 1 180 ? -14.648 0.569 2.479 1.00 80.75 180 PHE A N 1
ATOM 1363 C CA . PHE A 1 180 ? -14.019 0.414 3.796 1.00 80.75 180 PHE A CA 1
ATOM 1364 C C . PHE A 1 180 ? -13.478 1.740 4.342 1.00 80.75 180 PHE A C 1
ATOM 1366 O O . PHE A 1 180 ? -13.620 1.997 5.540 1.00 80.75 180 PHE A O 1
ATOM 1373 N N . GLU A 1 181 ? -12.917 2.594 3.482 1.00 82.69 181 GLU A N 1
ATOM 1374 C CA . GLU A 1 181 ? -12.499 3.953 3.851 1.00 82.69 181 GLU A CA 1
ATOM 1375 C C . GLU A 1 181 ? -13.680 4.771 4.403 1.00 82.69 181 GLU A C 1
ATOM 1377 O O . GLU A 1 181 ? -13.507 5.502 5.376 1.00 82.69 181 GLU A O 1
ATOM 1382 N N . GLU A 1 182 ? -14.900 4.590 3.879 1.00 89.19 182 GLU A N 1
ATOM 1383 C CA . GLU A 1 182 ? -16.106 5.257 4.397 1.00 89.19 182 GLU A CA 1
ATOM 1384 C C . GLU A 1 182 ? -16.450 4.839 5.846 1.00 89.19 182 GLU A C 1
ATOM 1386 O O . GLU A 1 182 ? -16.884 5.675 6.644 1.00 89.19 182 GLU A O 1
ATOM 1391 N N . ILE A 1 183 ? -16.214 3.578 6.241 1.00 89.75 183 ILE A N 1
ATOM 1392 C CA . ILE A 1 183 ? -16.370 3.152 7.648 1.00 89.75 183 ILE A CA 1
ATOM 1393 C C . ILE A 1 183 ? -15.301 3.799 8.534 1.00 89.75 183 ILE A C 1
ATOM 1395 O O . ILE A 1 183 ? -15.613 4.247 9.641 1.00 89.75 183 ILE A O 1
ATOM 1399 N N . GLN A 1 184 ? -14.057 3.883 8.059 1.00 87.31 184 GLN A N 1
ATOM 1400 C CA . GLN A 1 184 ? -12.982 4.519 8.824 1.00 87.31 184 GLN A CA 1
ATOM 1401 C C . GLN A 1 184 ? -13.189 6.024 8.967 1.00 87.31 184 GLN A C 1
ATOM 1403 O O . GLN A 1 184 ? -12.952 6.571 10.041 1.00 87.31 184 GLN A O 1
ATOM 1408 N N . ALA A 1 185 ? -13.728 6.682 7.941 1.00 86.38 185 ALA A N 1
ATOM 1409 C CA . ALA A 1 185 ? -14.153 8.072 8.028 1.00 86.38 185 ALA A CA 1
ATOM 1410 C C . ALA A 1 185 ? -15.240 8.260 9.099 1.00 86.38 185 ALA A C 1
ATOM 1412 O O . ALA A 1 185 ? -15.191 9.223 9.862 1.00 86.38 185 ALA A O 1
ATOM 1413 N N . ALA A 1 186 ? -16.183 7.318 9.229 1.00 91.12 186 ALA A N 1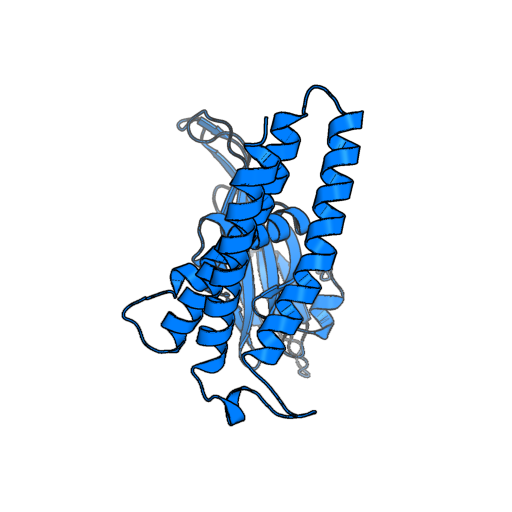
ATOM 1414 C CA . ALA A 1 186 ? -17.178 7.370 10.299 1.00 91.12 186 ALA A CA 1
ATOM 1415 C C . ALA A 1 186 ? -16.549 7.213 11.696 1.00 91.12 186 ALA A C 1
ATOM 1417 O O . ALA A 1 186 ? -16.939 7.915 12.630 1.00 91.12 186 ALA A O 1
ATOM 1418 N N . ARG A 1 187 ? -15.548 6.333 11.838 1.00 93.19 187 ARG A N 1
ATOM 1419 C CA . ARG A 1 187 ? -14.771 6.181 13.079 1.00 93.19 187 ARG A CA 1
ATOM 1420 C C . ARG A 1 187 ? -14.010 7.460 13.427 1.00 93.19 187 ARG A C 1
ATOM 1422 O O . ARG A 1 187 ? -14.042 7.898 14.572 1.00 93.19 187 ARG A O 1
ATOM 1429 N N . GLN A 1 188 ? -13.358 8.067 12.439 1.00 90.12 188 GLN A N 1
ATOM 1430 C CA . GLN A 1 188 ? -12.636 9.327 12.597 1.00 90.12 188 GLN A CA 1
ATOM 1431 C C . GLN A 1 188 ? -13.582 10.470 12.990 1.00 90.12 188 GLN A C 1
ATOM 1433 O O . GLN A 1 188 ? -13.271 11.235 13.897 1.00 90.12 188 GLN A O 1
ATOM 1438 N N . GLY A 1 189 ? -14.786 10.516 12.414 1.00 92.19 189 GLY A N 1
ATOM 1439 C CA . GLY A 1 189 ? -15.818 11.468 12.822 1.00 92.19 189 GLY A CA 1
ATOM 1440 C C . GLY A 1 189 ? -16.208 11.348 14.301 1.00 92.19 189 GLY A C 1
ATOM 1441 O O . GLY A 1 189 ? -16.507 12.358 14.928 1.00 92.19 189 GLY A O 1
ATOM 1442 N N . LEU A 1 190 ? -16.162 10.148 14.898 1.00 92.50 190 LEU A N 1
ATOM 1443 C CA . LEU A 1 190 ? -16.396 9.980 16.341 1.00 92.50 190 LEU A CA 1
ATOM 1444 C C . LEU A 1 190 ? -15.251 10.544 17.185 1.00 92.50 190 LEU A C 1
ATOM 1446 O O . LEU A 1 190 ? -15.513 11.111 18.242 1.00 92.50 190 LEU A O 1
ATOM 1450 N N . ILE A 1 191 ? -14.004 10.395 16.726 1.00 93.12 191 ILE A N 1
ATOM 1451 C CA . ILE A 1 191 ? -12.831 10.991 17.384 1.00 93.12 191 ILE A CA 1
ATOM 1452 C C . ILE A 1 191 ? -12.992 12.509 17.425 1.00 93.12 191 ILE A C 1
ATOM 1454 O O . ILE A 1 191 ? -12.839 13.123 18.474 1.00 93.12 191 ILE A O 1
ATOM 1458 N N . GLU A 1 192 ? -13.349 13.105 16.291 1.00 94.19 192 GLU A N 1
ATOM 1459 C CA . GLU A 1 192 ? -13.536 14.552 16.169 1.00 94.19 192 GLU A CA 1
ATOM 1460 C C . GLU A 1 192 ? -14.709 15.054 17.017 1.00 94.19 192 GLU A C 1
ATOM 1462 O O . GLU A 1 192 ? -14.592 16.074 17.692 1.00 94.19 192 GLU A O 1
ATOM 1467 N N . LEU A 1 193 ? -15.821 14.316 17.034 1.00 93.50 193 LEU A N 1
ATOM 1468 C CA . LEU A 1 193 ? -17.030 14.686 17.770 1.00 93.50 193 LEU A CA 1
ATOM 1469 C C . LEU A 1 193 ? -16.845 14.693 19.294 1.00 93.50 193 LEU A C 1
ATOM 1471 O O . LEU A 1 193 ? -17.518 15.457 19.981 1.00 93.50 193 LEU A O 1
ATOM 1475 N N . TYR A 1 194 ? -15.962 13.840 19.816 1.00 94.56 194 TYR A N 1
ATOM 1476 C CA . TYR A 1 194 ? -15.714 13.682 21.253 1.00 94.56 194 TYR A CA 1
ATOM 1477 C C . TYR A 1 194 ? -14.294 14.094 21.665 1.00 94.56 194 TYR A C 1
ATOM 1479 O O . TYR A 1 194 ? -13.822 13.689 22.726 1.00 94.56 194 TYR A O 1
ATOM 1487 N N . ALA A 1 195 ? -13.614 14.908 20.852 1.00 94.38 195 ALA A N 1
ATOM 1488 C CA . ALA A 1 195 ? -12.227 15.310 21.089 1.00 94.38 195 ALA A CA 1
ATOM 1489 C C . ALA A 1 195 ? -12.010 15.982 22.461 1.00 94.38 195 ALA A C 1
ATOM 1491 O O . ALA A 1 195 ? -10.955 15.808 23.070 1.00 94.38 195 ALA A O 1
ATOM 1492 N N . ASP A 1 196 ? -13.021 16.701 22.961 1.00 97.06 196 ASP A N 1
ATOM 1493 C CA . ASP A 1 196 ? -12.979 17.409 24.247 1.00 97.06 196 ASP A CA 1
ATOM 1494 C C . ASP A 1 196 ? -13.322 16.518 25.461 1.00 97.06 196 ASP A C 1
ATOM 1496 O O . ASP A 1 196 ? -13.089 16.924 26.601 1.00 97.06 196 ASP A O 1
ATOM 1500 N N . ASP A 1 197 ? -13.812 15.290 25.240 1.00 96.44 197 ASP A N 1
ATOM 1501 C CA . ASP A 1 197 ? -14.246 14.352 26.286 1.00 96.44 197 ASP A CA 1
ATOM 1502 C C . ASP A 1 197 ? -13.575 12.965 26.125 1.00 96.44 197 ASP A C 1
ATOM 1504 O O . ASP A 1 197 ? -14.220 12.003 25.687 1.00 96.44 197 ASP A O 1
ATOM 1508 N N . PRO A 1 198 ? -12.291 12.798 26.508 1.00 93.31 198 PRO A N 1
ATOM 1509 C CA . PRO A 1 198 ? -11.508 11.589 26.215 1.00 93.31 198 PRO A CA 1
ATOM 1510 C C . PRO A 1 198 ? -12.097 10.279 26.756 1.00 93.31 198 PRO A C 1
ATOM 1512 O O . PRO A 1 198 ? -12.001 9.236 26.104 1.00 93.31 198 PRO A O 1
ATOM 1515 N N . ASP A 1 199 ? -12.735 10.323 27.928 1.00 95.62 199 ASP A N 1
ATOM 1516 C CA . ASP A 1 199 ? -13.377 9.150 28.531 1.00 95.62 199 ASP A CA 1
ATOM 1517 C C . ASP A 1 199 ? -14.618 8.719 27.730 1.00 95.62 199 ASP A C 1
ATOM 1519 O O . ASP A 1 199 ? -14.842 7.526 27.511 1.00 95.62 199 ASP A O 1
ATOM 1523 N N . ILE A 1 200 ? -15.403 9.688 27.239 1.00 94.19 200 ILE A N 1
ATOM 1524 C CA . ILE A 1 200 ? -16.565 9.425 26.379 1.00 94.19 200 ILE A CA 1
ATOM 1525 C C . ILE A 1 200 ? -16.090 8.935 25.013 1.00 94.19 200 ILE A C 1
ATOM 1527 O O . ILE A 1 200 ? -16.626 7.951 24.507 1.00 94.19 200 ILE A O 1
ATOM 1531 N N . MET A 1 201 ? -15.070 9.573 24.435 1.00 94.88 201 MET A N 1
ATOM 1532 C CA . MET A 1 201 ? -14.471 9.149 23.170 1.00 94.88 201 MET A CA 1
ATOM 1533 C C . MET A 1 201 ? -14.018 7.689 23.239 1.00 94.88 201 MET A C 1
ATOM 1535 O O . MET A 1 201 ? -14.357 6.907 22.354 1.00 94.88 201 MET A O 1
ATOM 1539 N N . THR A 1 202 ? -13.319 7.303 24.310 1.00 94.94 202 THR A N 1
ATOM 1540 C CA . THR A 1 202 ? -12.840 5.926 24.500 1.00 94.94 202 THR A CA 1
ATOM 1541 C C . THR A 1 202 ? -14.002 4.929 24.559 1.00 94.94 202 THR A C 1
ATOM 1543 O O . THR A 1 202 ? -14.023 3.990 23.767 1.00 94.94 202 THR A O 1
ATOM 1546 N N . ASP A 1 203 ? -15.027 5.161 25.396 1.00 95.75 203 ASP A N 1
ATOM 1547 C CA . ASP A 1 203 ? -16.213 4.279 25.457 1.00 95.75 203 ASP A CA 1
ATOM 1548 C C . ASP A 1 203 ? -16.945 4.192 24.103 1.00 95.75 203 ASP A C 1
ATOM 1550 O O . ASP A 1 203 ? -17.395 3.116 23.695 1.00 95.75 203 ASP A O 1
ATOM 1554 N N . LYS A 1 204 ? -17.053 5.307 23.369 1.00 94.00 204 LYS A N 1
ATOM 1555 C CA . LYS A 1 204 ? -17.706 5.341 22.053 1.00 94.00 204 LYS A CA 1
ATOM 1556 C C . LYS A 1 204 ? -16.925 4.569 20.998 1.00 94.00 204 LYS A C 1
ATOM 1558 O O . LYS A 1 204 ? -17.547 3.822 20.239 1.00 94.00 204 LYS A O 1
ATOM 1563 N N . LEU A 1 205 ? -15.603 4.72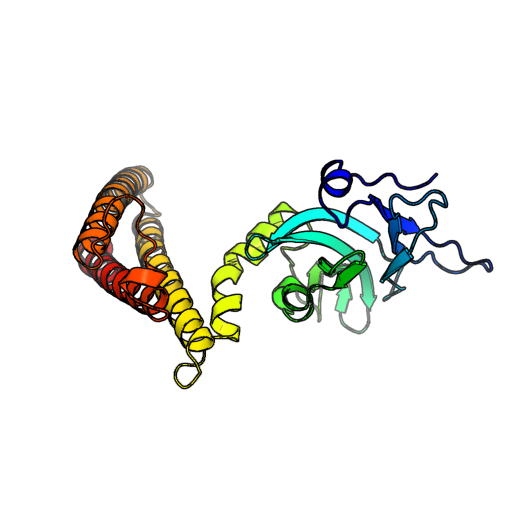1 20.958 1.00 94.00 205 LEU A N 1
ATOM 1564 C CA . LEU A 1 205 ? -14.738 3.995 20.029 1.00 94.00 205 LEU A CA 1
ATOM 1565 C C . LEU A 1 205 ? -14.718 2.500 20.338 1.00 94.00 205 LEU A C 1
ATOM 1567 O O . LEU A 1 205 ? -14.898 1.708 19.419 1.00 94.00 205 LEU A O 1
ATOM 1571 N N . ASP A 1 206 ? -14.638 2.107 21.611 1.00 96.25 206 ASP A N 1
ATOM 1572 C CA . ASP A 1 206 ? -14.688 0.694 22.000 1.00 96.25 206 ASP A CA 1
ATOM 1573 C C . ASP A 1 206 ? -15.997 0.039 21.544 1.00 96.25 206 ASP A C 1
ATOM 1575 O O . ASP A 1 206 ? -16.010 -1.064 20.992 1.00 96.25 206 ASP A O 1
ATOM 1579 N N . ARG A 1 207 ? -17.134 0.720 21.726 1.00 95.75 207 ARG A N 1
ATOM 1580 C CA . ARG A 1 207 ? -18.431 0.228 21.231 1.00 95.75 207 ARG A CA 1
ATOM 1581 C C . ARG A 1 207 ? -18.479 0.177 19.709 1.00 95.75 207 ARG A C 1
ATOM 1583 O O . ARG A 1 207 ? -19.058 -0.765 19.166 1.00 95.75 207 ARG A O 1
ATOM 1590 N N . PHE A 1 208 ? -17.918 1.179 19.033 1.00 95.50 208 PHE A N 1
ATOM 1591 C CA . PHE A 1 208 ? -17.852 1.228 17.575 1.00 95.50 208 PHE A CA 1
ATOM 1592 C C . PHE A 1 208 ? -17.063 0.041 17.029 1.00 95.50 208 PHE A C 1
ATOM 1594 O O . PHE A 1 208 ? -17.593 -0.702 16.200 1.00 95.50 208 PHE A O 1
ATOM 1601 N N . ASP A 1 209 ? -15.848 -0.159 17.533 1.00 92.69 209 ASP A N 1
ATOM 1602 C CA . ASP A 1 209 ? -14.908 -1.177 17.075 1.00 92.69 209 ASP A CA 1
ATOM 1603 C C . ASP A 1 209 ? -15.467 -2.585 17.335 1.00 92.69 209 ASP A C 1
ATOM 1605 O O . ASP A 1 209 ? -15.522 -3.406 16.416 1.00 92.69 209 ASP A O 1
ATOM 1609 N N . ASN A 1 210 ? -16.031 -2.831 18.525 1.00 96.00 210 ASN A N 1
ATOM 1610 C CA . ASN A 1 210 ? -16.712 -4.093 18.835 1.00 96.00 210 ASN A CA 1
ATOM 1611 C C . ASN A 1 210 ? -17.911 -4.357 17.905 1.00 96.00 210 ASN A C 1
ATOM 1613 O O . ASN A 1 210 ? -18.103 -5.476 17.421 1.00 96.00 210 ASN A O 1
ATOM 1617 N N . ALA A 1 211 ? -18.728 -3.335 17.626 1.00 96.81 211 ALA A N 1
ATOM 1618 C CA . ALA A 1 211 ? -19.866 -3.474 16.723 1.00 96.81 211 ALA A CA 1
ATOM 1619 C C . ALA A 1 211 ? -19.428 -3.739 15.273 1.00 96.81 211 ALA A C 1
ATOM 1621 O O . ALA A 1 211 ? -20.082 -4.526 14.585 1.00 96.81 211 ALA A O 1
ATOM 1622 N N . GLN A 1 212 ? -18.341 -3.113 14.802 1.00 95.31 212 GLN A N 1
ATOM 1623 C CA . GLN A 1 212 ? -17.808 -3.376 13.462 1.00 95.31 212 GLN A CA 1
ATOM 1624 C C . GLN A 1 212 ? -17.207 -4.774 13.358 1.00 95.31 212 GLN A C 1
ATOM 1626 O O . GLN A 1 212 ? -17.442 -5.443 12.355 1.00 95.31 212 GLN A O 1
ATOM 1631 N N . GLN A 1 213 ? -16.507 -5.247 14.391 1.00 92.44 213 GLN A N 1
ATOM 1632 C CA . GLN A 1 213 ? -15.928 -6.589 14.405 1.00 92.44 213 GLN A CA 1
ATOM 1633 C C . GLN A 1 213 ? -17.003 -7.669 14.224 1.00 92.44 213 GLN A C 1
ATOM 1635 O O . GLN A 1 213 ? -16.865 -8.553 13.380 1.00 92.44 213 GLN A O 1
ATOM 1640 N N . VAL A 1 214 ? -18.107 -7.586 14.973 1.00 96.31 214 VAL A N 1
ATOM 1641 C CA . VAL A 1 214 ? -19.215 -8.550 14.847 1.00 96.31 214 VAL A CA 1
ATOM 1642 C C . VAL A 1 214 ? -19.931 -8.398 13.504 1.00 96.31 214 VAL A C 1
ATOM 1644 O O . VAL A 1 214 ? -20.284 -9.391 12.868 1.00 96.31 214 VAL A O 1
ATOM 1647 N N . TRP A 1 215 ? -20.123 -7.164 13.036 1.00 97.62 215 TRP A N 1
ATOM 1648 C CA . TRP A 1 215 ? -20.755 -6.914 11.744 1.00 97.62 215 TRP A CA 1
ATOM 1649 C C . TRP A 1 215 ? -19.930 -7.453 10.564 1.00 97.62 215 TRP A C 1
ATOM 1651 O O . TRP A 1 215 ? -20.514 -7.976 9.621 1.00 97.62 215 TRP A O 1
ATOM 1661 N N . GLN A 1 216 ? -18.596 -7.409 10.618 1.00 87.12 216 GLN A N 1
ATOM 1662 C CA . GLN A 1 216 ? -17.735 -7.997 9.582 1.00 87.12 216 GLN A CA 1
ATOM 1663 C C . GLN A 1 216 ? -17.922 -9.516 9.461 1.00 87.12 216 GLN A C 1
ATOM 1665 O O . GLN A 1 216 ? -17.900 -10.051 8.353 1.00 87.12 216 GLN A O 1
ATOM 1670 N N . VAL A 1 217 ? -18.164 -10.211 10.578 1.00 92.81 217 VAL A N 1
ATOM 1671 C CA . VAL A 1 217 ? -18.496 -11.645 10.562 1.00 92.81 217 VAL A CA 1
ATOM 1672 C C . VAL A 1 217 ? -19.850 -11.878 9.890 1.00 92.81 217 VAL A C 1
ATOM 1674 O O . VAL A 1 217 ? -19.968 -12.758 9.040 1.00 92.81 217 VAL A O 1
ATOM 1677 N N . GLN A 1 218 ? -20.859 -11.058 10.207 1.00 97.62 218 GLN A N 1
ATOM 1678 C CA . GLN A 1 218 ? -22.161 -11.120 9.535 1.00 97.62 218 GLN A CA 1
ATOM 1679 C C . GLN A 1 218 ? -22.034 -10.865 8.027 1.00 97.62 218 GLN A C 1
ATOM 1681 O O . GLN A 1 218 ? -22.576 -11.632 7.239 1.00 97.62 218 GLN A O 1
ATOM 1686 N N . LEU A 1 219 ? -21.278 -9.836 7.630 1.00 94.75 219 LEU A N 1
ATOM 1687 C CA . LEU A 1 219 ? -20.996 -9.520 6.230 1.00 94.75 219 LEU A CA 1
ATOM 1688 C C . LEU A 1 219 ? -20.416 -10.733 5.495 1.00 94.75 219 LEU A C 1
ATOM 1690 O O . LEU A 1 219 ? -20.840 -11.025 4.380 1.00 94.75 219 LEU A O 1
ATOM 1694 N N . GLN A 1 220 ? -19.472 -11.448 6.113 1.00 87.75 220 GLN A N 1
ATOM 1695 C CA . GLN A 1 220 ? -18.905 -12.649 5.509 1.00 87.75 220 GLN A CA 1
ATOM 1696 C C . GLN A 1 220 ? -19.959 -13.748 5.338 1.00 87.75 220 GLN A C 1
ATOM 1698 O O . GLN A 1 220 ? -20.056 -14.323 4.262 1.00 87.75 220 GLN A O 1
ATOM 1703 N N . HIS A 1 221 ? -20.798 -13.997 6.347 1.00 96.19 221 HIS A N 1
ATOM 1704 C CA . HIS A 1 221 ? -21.876 -14.986 6.241 1.00 96.19 221 HIS A CA 1
ATOM 1705 C C . HIS A 1 221 ? -22.932 -14.627 5.189 1.00 96.19 221 HIS A C 1
ATOM 1707 O O . HIS A 1 221 ? -23.456 -15.518 4.513 1.00 96.19 221 HIS A O 1
ATOM 1713 N N . ASP A 1 222 ? -23.227 -13.340 5.018 1.00 97.44 222 ASP A N 1
ATOM 1714 C CA . ASP A 1 222 ? -24.116 -12.865 3.959 1.00 97.44 222 ASP A CA 1
ATOM 1715 C C . ASP A 1 222 ? -23.489 -13.110 2.579 1.00 97.44 222 ASP A C 1
ATOM 1717 O O . ASP A 1 222 ? -24.158 -13.618 1.679 1.00 97.44 222 ASP A O 1
ATOM 1721 N N . LEU A 1 223 ? -22.191 -12.827 2.417 1.00 91.12 223 LEU A N 1
ATOM 1722 C CA . LEU A 1 223 ? -21.456 -13.106 1.180 1.00 91.12 223 LEU A CA 1
ATOM 1723 C C . LEU A 1 223 ? -21.382 -14.611 0.886 1.00 91.12 223 LEU A C 1
ATOM 1725 O O . LEU A 1 223 ? -21.668 -15.008 -0.241 1.00 91.12 223 LEU A O 1
ATOM 1729 N N . ASP A 1 224 ? -21.101 -15.450 1.883 1.00 90.62 224 ASP A N 1
ATOM 1730 C CA . ASP A 1 224 ? -21.088 -16.914 1.740 1.00 90.62 224 ASP A CA 1
ATOM 1731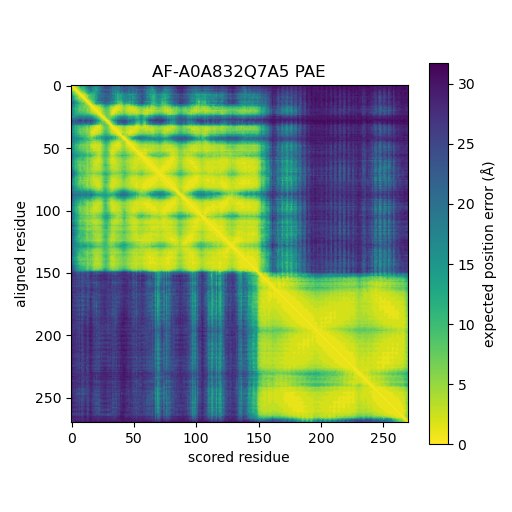 C C . ASP A 1 224 ? -22.469 -17.455 1.328 1.00 90.62 224 ASP A C 1
ATOM 1733 O O . ASP A 1 224 ? -22.574 -18.415 0.565 1.00 90.62 224 ASP A O 1
ATOM 1737 N N . SER A 1 225 ? -23.546 -16.823 1.804 1.00 95.12 225 SER A N 1
ATOM 1738 C CA . SER A 1 225 ? -24.922 -17.190 1.449 1.00 95.12 225 SER A CA 1
ATOM 1739 C C . SER A 1 225 ? -25.303 -16.752 0.032 1.00 95.12 225 SER A C 1
ATOM 1741 O O . SER A 1 225 ? -26.076 -17.436 -0.640 1.00 95.12 225 SER A O 1
ATOM 1743 N N . LEU A 1 226 ? -24.777 -15.612 -0.428 1.00 94.19 226 LEU A N 1
ATOM 1744 C CA . LEU A 1 226 ? -24.990 -15.091 -1.783 1.00 94.19 226 LEU A CA 1
ATOM 1745 C C . LEU A 1 226 ? -24.133 -15.818 -2.829 1.00 94.19 226 LEU A C 1
ATOM 1747 O O . LEU A 1 226 ? -24.553 -15.946 -3.981 1.00 94.19 226 LEU A O 1
ATOM 1751 N N . PHE A 1 227 ? -22.970 -16.325 -2.421 1.00 89.81 227 PHE A N 1
ATOM 1752 C CA . PHE A 1 227 ? -22.018 -17.052 -3.257 1.00 89.81 227 PHE A CA 1
ATOM 1753 C C . PHE A 1 227 ? -21.676 -18.436 -2.661 1.00 89.81 227 PHE A C 1
ATOM 1755 O O . PHE A 1 227 ? -20.523 -18.686 -2.304 1.00 89.81 227 PHE A O 1
ATOM 1762 N N . PRO A 1 228 ? -22.659 -19.349 -2.534 1.00 94.44 228 PRO A N 1
ATOM 1763 C CA . PRO A 1 228 ? -22.463 -20.636 -1.870 1.00 94.44 228 PRO A CA 1
ATOM 1764 C C . PRO A 1 228 ? -21.457 -21.551 -2.585 1.00 94.44 228 PRO A C 1
ATOM 1766 O O . PRO A 1 228 ? -21.650 -21.936 -3.737 1.00 94.44 228 PRO A O 1
ATOM 1769 N N . LEU A 1 229 ? -20.434 -21.994 -1.852 1.00 84.00 229 LEU A N 1
ATOM 1770 C CA . LEU A 1 229 ? -19.453 -22.988 -2.300 1.00 84.00 229 LEU A CA 1
ATOM 1771 C C . LEU A 1 229 ? -19.535 -24.252 -1.444 1.00 84.00 229 LEU A C 1
ATOM 1773 O O . LEU A 1 229 ? -19.651 -24.180 -0.218 1.00 84.00 229 LEU A O 1
ATOM 1777 N N . LEU A 1 230 ? -19.422 -25.423 -2.071 1.00 88.88 230 LEU A N 1
ATOM 1778 C CA . LEU A 1 230 ? -19.193 -26.661 -1.333 1.00 88.88 230 LEU A CA 1
ATOM 1779 C C . LEU A 1 230 ? -17.752 -26.699 -0.791 1.00 88.88 230 LEU A C 1
ATOM 1781 O O . LEU A 1 230 ? -16.846 -26.078 -1.359 1.00 88.88 230 LEU A O 1
ATOM 1785 N N . PRO A 1 231 ? -17.494 -27.460 0.290 1.00 88.31 231 PRO A N 1
ATOM 1786 C CA . PRO A 1 231 ? -16.147 -27.608 0.827 1.00 88.31 231 PRO A CA 1
ATOM 1787 C C . PRO A 1 231 ? -15.143 -28.065 -0.241 1.00 88.31 231 PRO A C 1
ATOM 1789 O O . PRO A 1 231 ? -15.279 -29.144 -0.817 1.00 88.31 231 PRO A O 1
ATOM 1792 N N . GLY A 1 232 ? -14.117 -27.243 -0.477 1.00 80.38 232 GLY A N 1
ATOM 1793 C CA . GLY A 1 232 ? -13.049 -27.518 -1.443 1.00 80.38 232 GLY A CA 1
ATOM 1794 C C . GLY A 1 232 ? -13.334 -27.080 -2.884 1.00 80.38 232 GLY A C 1
ATOM 1795 O O . GLY A 1 232 ? -12.4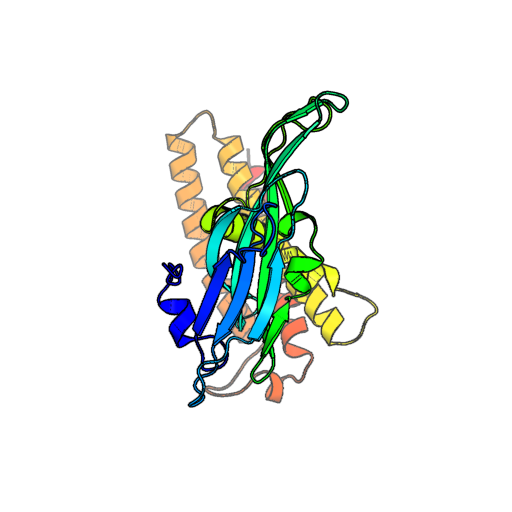78 -27.288 -3.743 1.00 80.38 232 GLY A O 1
ATOM 1796 N N . GLU A 1 233 ? -14.486 -26.467 -3.171 1.00 77.44 233 GLU A N 1
ATOM 1797 C CA . GLU A 1 233 ? -14.758 -25.912 -4.498 1.00 77.44 233 GLU A CA 1
ATOM 1798 C C . GLU A 1 233 ? -13.954 -24.641 -4.775 1.00 77.44 233 GLU A C 1
ATOM 1800 O O . GLU A 1 233 ? -13.748 -23.792 -3.908 1.00 77.44 233 GLU A O 1
ATOM 1805 N N . ASN A 1 234 ? -13.519 -24.498 -6.030 1.00 67.25 234 ASN A N 1
ATOM 1806 C CA . ASN A 1 234 ? -12.905 -23.268 -6.503 1.00 67.25 234 ASN A CA 1
ATOM 1807 C C . ASN A 1 234 ? -13.999 -22.339 -7.059 1.00 67.25 234 ASN A C 1
ATOM 1809 O O . ASN A 1 234 ? -14.653 -22.704 -8.044 1.00 67.25 234 ASN A O 1
ATOM 1813 N N . PRO A 1 235 ? -14.173 -21.128 -6.507 1.00 64.62 235 PRO A N 1
ATOM 1814 C CA . PRO A 1 235 ? -15.217 -20.214 -6.955 1.00 64.62 235 PRO A CA 1
ATOM 1815 C C . PRO A 1 235 ? -15.110 -19.824 -8.429 1.00 64.62 235 PRO A C 1
ATOM 1817 O O . PRO A 1 235 ? -16.130 -19.642 -9.087 1.00 64.62 235 PRO A O 1
ATOM 1820 N N . SER A 1 236 ? -13.903 -19.771 -8.994 1.00 64.38 236 SER A N 1
ATOM 1821 C CA . SER A 1 236 ? -13.704 -19.474 -10.417 1.00 64.38 236 SER A CA 1
ATOM 1822 C C . SER A 1 236 ? -14.227 -20.584 -11.337 1.00 64.38 236 SER A C 1
ATOM 1824 O O . SER A 1 236 ? -14.538 -20.310 -12.494 1.00 64.38 236 SER A O 1
ATOM 1826 N N . PHE A 1 237 ? -14.346 -21.827 -10.853 1.00 69.44 237 PHE A N 1
ATOM 1827 C CA . PHE A 1 237 ? -14.963 -22.926 -11.607 1.00 69.44 237 PHE A CA 1
ATOM 1828 C C . PHE A 1 237 ? -16.487 -22.938 -11.480 1.00 69.44 237 PHE A C 1
ATOM 1830 O O . PHE A 1 237 ? -17.165 -23.272 -12.447 1.00 69.44 237 PHE A O 1
ATOM 1837 N N . VAL A 1 238 ? -17.016 -22.550 -10.317 1.00 81.00 238 VAL A N 1
ATOM 1838 C CA . VAL A 1 238 ? -18.463 -22.525 -10.049 1.00 81.00 238 VAL A CA 1
ATOM 1839 C C . VAL A 1 238 ? -19.130 -21.306 -10.694 1.00 81.00 238 VAL A C 1
ATOM 1841 O O . VAL A 1 238 ? -20.173 -21.427 -11.333 1.00 81.00 238 VAL A O 1
ATOM 1844 N N . TYR A 1 239 ? -18.506 -20.134 -10.574 1.00 77.62 239 TYR A N 1
ATOM 1845 C CA . TYR A 1 239 ? -19.082 -18.840 -10.956 1.00 77.62 239 TYR A CA 1
ATOM 1846 C C . TYR A 1 239 ? -18.392 -18.177 -12.155 1.00 77.62 239 TYR A C 1
ATOM 1848 O O . TYR A 1 239 ? -18.837 -17.134 -12.637 1.00 77.62 239 TYR A O 1
ATOM 1856 N N . GLY A 1 240 ? -17.313 -18.775 -12.663 1.00 74.38 240 GLY A N 1
ATOM 1857 C CA . GLY A 1 240 ? -16.562 -18.248 -13.798 1.00 74.38 240 GLY A CA 1
ATOM 1858 C C . GLY A 1 240 ? -15.720 -17.011 -13.468 1.00 74.38 240 GLY A C 1
ATOM 1859 O O . GLY A 1 240 ? -15.568 -16.590 -12.322 1.00 74.38 240 GLY A O 1
ATOM 1860 N N . SER A 1 241 ? -15.161 -16.396 -14.514 1.00 65.75 241 SER A N 1
ATOM 1861 C CA . SER A 1 241 ? -14.192 -15.293 -14.404 1.00 65.75 241 SER A CA 1
ATOM 1862 C C . SER A 1 241 ? -14.766 -13.969 -13.885 1.00 65.75 241 SER A C 1
ATOM 1864 O O . SER A 1 241 ? -13.997 -13.058 -13.588 1.00 65.75 241 SER A O 1
ATOM 1866 N N . SER A 1 242 ? -16.093 -13.835 -13.800 1.00 73.44 242 SER A N 1
ATOM 1867 C CA . SER A 1 242 ? -16.766 -12.648 -13.253 1.00 73.44 242 SER A CA 1
ATOM 1868 C C . SER A 1 242 ? -16.984 -12.709 -11.742 1.00 73.44 242 SER A C 1
ATOM 1870 O O . SER A 1 242 ? -17.414 -11.713 -11.161 1.00 73.44 242 SER A O 1
ATOM 1872 N N . TYR A 1 243 ? -16.708 -13.854 -11.109 1.00 79.50 243 TYR A N 1
ATOM 1873 C CA . TYR A 1 243 ? -16.923 -14.072 -9.680 1.00 79.50 243 TYR A CA 1
ATOM 1874 C C . TYR A 1 243 ? -16.286 -12.987 -8.811 1.00 79.50 243 TYR A C 1
ATOM 1876 O O . TYR A 1 243 ? -16.967 -12.358 -8.008 1.00 79.50 243 TYR A O 1
ATOM 1884 N N . SER A 1 244 ? -14.991 -12.732 -9.008 1.00 69.81 244 SER A N 1
ATOM 1885 C CA . SER A 1 244 ? -14.223 -11.791 -8.190 1.00 69.81 244 SER A CA 1
ATOM 1886 C C . SER A 1 244 ? -14.801 -10.377 -8.233 1.00 69.81 244 SER A C 1
ATOM 1888 O O . SER A 1 244 ? -14.931 -9.731 -7.198 1.00 69.81 244 SER A O 1
ATOM 1890 N N . MET A 1 245 ? -15.214 -9.925 -9.418 1.00 80.12 245 MET A N 1
ATOM 1891 C CA . MET A 1 245 ? -15.875 -8.635 -9.608 1.00 80.12 245 MET A CA 1
ATOM 1892 C C . MET A 1 245 ? -17.227 -8.575 -8.896 1.00 80.12 245 MET A C 1
ATOM 1894 O O . MET A 1 245 ? -17.515 -7.602 -8.204 1.00 80.12 245 MET A O 1
ATOM 1898 N N . GLN A 1 246 ? -18.067 -9.601 -9.066 1.00 82.19 246 GLN A N 1
ATOM 1899 C CA . GLN A 1 246 ? -19.394 -9.638 -8.446 1.00 82.19 246 GLN A CA 1
ATOM 1900 C C . GLN A 1 246 ? -19.299 -9.687 -6.922 1.00 82.19 246 GLN A C 1
ATOM 1902 O O . GLN A 1 246 ? -20.017 -8.948 -6.248 1.00 82.19 246 GLN A O 1
ATOM 1907 N N . TYR A 1 247 ? -18.385 -10.496 -6.387 1.00 84.50 247 TYR A N 1
ATOM 1908 C CA . TYR A 1 247 ? -18.102 -10.568 -4.959 1.00 84.50 247 TYR A CA 1
ATOM 1909 C C . TYR A 1 247 ? -17.655 -9.205 -4.420 1.00 84.50 247 TYR A C 1
ATOM 1911 O O . TYR A 1 247 ? -18.273 -8.677 -3.496 1.00 84.50 247 TYR A O 1
ATOM 1919 N N . ALA A 1 248 ? -16.641 -8.590 -5.042 1.00 78.75 248 ALA A N 1
ATOM 1920 C CA . ALA A 1 248 ? -16.096 -7.310 -4.596 1.00 78.75 248 ALA A CA 1
ATOM 1921 C C . ALA A 1 248 ? -17.137 -6.177 -4.654 1.00 78.75 248 ALA A C 1
ATOM 1923 O O . ALA A 1 248 ? -17.273 -5.433 -3.684 1.00 78.75 248 ALA A O 1
ATOM 1924 N N . TYR A 1 249 ? -17.940 -6.077 -5.722 1.00 89.00 249 TYR A N 1
ATOM 1925 C CA . TYR A 1 249 ? -19.013 -5.076 -5.788 1.00 89.00 249 TYR A CA 1
ATOM 1926 C C . TYR A 1 249 ? -20.142 -5.330 -4.789 1.00 89.00 249 TYR A C 1
ATOM 1928 O O . TYR A 1 249 ? -20.663 -4.377 -4.209 1.00 89.00 249 TYR A O 1
ATOM 1936 N N . THR A 1 250 ? -20.520 -6.591 -4.568 1.00 92.25 250 THR A N 1
ATOM 1937 C CA . THR A 1 250 ? -21.551 -6.941 -3.578 1.00 92.25 250 THR A CA 1
ATOM 1938 C C . THR A 1 250 ? -21.078 -6.579 -2.177 1.00 92.25 250 THR A C 1
ATOM 1940 O O . THR A 1 250 ? -21.807 -5.942 -1.418 1.00 92.25 250 THR A O 1
ATOM 1943 N N . GLN A 1 251 ? -19.827 -6.902 -1.855 1.00 91.81 251 GLN A N 1
ATOM 1944 C CA . GLN A 1 251 ? -19.225 -6.526 -0.588 1.00 91.81 251 GLN A CA 1
ATOM 1945 C C . GLN A 1 251 ? -19.143 -5.001 -0.437 1.00 91.81 251 GLN A C 1
ATOM 1947 O O . GLN A 1 251 ? -19.576 -4.477 0.586 1.00 91.81 251 GLN A O 1
ATOM 1952 N N . ALA A 1 252 ? -18.679 -4.280 -1.463 1.00 90.69 252 ALA A N 1
ATOM 1953 C CA . ALA A 1 252 ? -18.636 -2.817 -1.464 1.00 90.69 252 ALA A CA 1
ATOM 195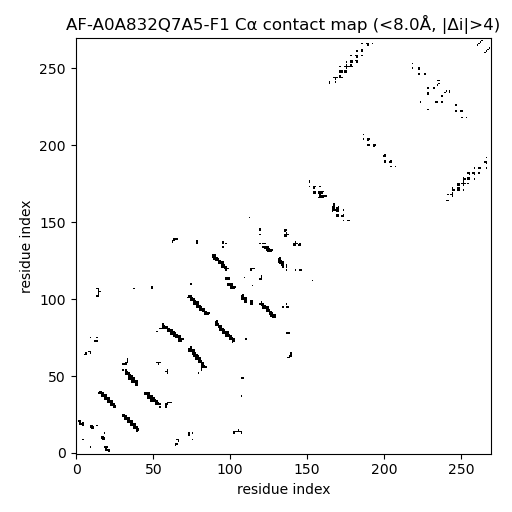4 C C . ALA A 1 252 ? -20.018 -2.199 -1.198 1.00 90.69 252 ALA A C 1
ATOM 1956 O O . ALA A 1 252 ? -20.152 -1.282 -0.392 1.00 90.69 252 ALA A O 1
ATOM 1957 N N . PHE A 1 253 ? -21.063 -2.722 -1.843 1.00 97.19 253 PHE A N 1
ATOM 1958 C CA . PHE A 1 253 ? -22.437 -2.270 -1.642 1.00 97.19 253 PHE A CA 1
ATOM 1959 C C . PHE A 1 253 ? -22.897 -2.432 -0.187 1.00 97.19 253 PHE A C 1
ATOM 1961 O O . PHE A 1 253 ? -23.415 -1.481 0.397 1.00 97.19 253 PHE A O 1
ATOM 1968 N N . LEU A 1 254 ? -22.673 -3.604 0.414 1.00 97.44 254 LEU A N 1
ATOM 1969 C CA . LEU A 1 254 ? -23.048 -3.869 1.806 1.00 97.44 254 LEU A CA 1
ATOM 1970 C C . LEU A 1 254 ? -22.254 -2.998 2.789 1.00 97.44 254 LEU A C 1
ATOM 1972 O O . LEU A 1 254 ? -22.817 -2.480 3.755 1.00 97.44 254 LEU A O 1
ATOM 1976 N N . ILE A 1 255 ? -20.965 -2.774 2.519 1.00 95.50 255 ILE A N 1
ATOM 1977 C CA . ILE A 1 255 ? -20.132 -1.878 3.324 1.00 95.50 255 ILE A CA 1
ATOM 1978 C C . ILE A 1 255 ? -20.643 -0.435 3.245 1.00 95.50 255 ILE A C 1
ATOM 1980 O O . ILE A 1 255 ? -20.778 0.206 4.283 1.00 95.50 255 ILE A O 1
ATOM 1984 N N . ARG A 1 256 ? -21.014 0.066 2.061 1.00 97.31 256 ARG A N 1
ATOM 1985 C CA . ARG A 1 256 ? -21.576 1.423 1.922 1.00 97.31 256 ARG A CA 1
ATOM 1986 C C . ARG A 1 256 ? -22.897 1.594 2.661 1.00 97.31 256 ARG A C 1
ATOM 1988 O O . ARG A 1 256 ? -23.123 2.627 3.284 1.00 97.31 256 ARG A O 1
ATOM 1995 N N . GLN A 1 257 ? -23.758 0.575 2.666 1.00 97.81 257 GLN A N 1
ATOM 1996 C CA . GLN A 1 257 ? -24.971 0.609 3.492 1.00 97.81 257 GLN A CA 1
ATOM 1997 C C . GLN A 1 257 ? -24.644 0.725 4.983 1.00 97.81 257 GLN A C 1
ATOM 1999 O O . GLN A 1 257 ? -25.306 1.463 5.716 1.00 97.81 257 GLN A O 1
ATOM 2004 N N . ARG A 1 258 ? -23.609 0.014 5.439 1.00 97.69 258 ARG A N 1
ATOM 2005 C CA . ARG A 1 258 ? -23.141 0.115 6.819 1.00 97.69 258 ARG A CA 1
ATOM 2006 C C . ARG A 1 258 ? -22.550 1.488 7.115 1.00 97.69 258 ARG A C 1
ATOM 2008 O O . ARG A 1 258 ? -22.899 2.060 8.144 1.00 97.69 258 ARG A O 1
ATOM 2015 N N . ALA A 1 259 ? -21.703 2.018 6.238 1.00 96.38 259 ALA A N 1
ATOM 2016 C CA . ALA A 1 259 ? -21.134 3.353 6.382 1.00 96.38 259 ALA A CA 1
ATOM 2017 C C . ALA A 1 259 ? -22.238 4.415 6.486 1.00 96.38 259 ALA A C 1
ATOM 2019 O O . ALA A 1 259 ? -22.199 5.259 7.383 1.00 96.38 259 ALA A O 1
ATOM 2020 N N . GLU A 1 260 ? -23.286 4.302 5.663 1.00 96.00 260 GLU A N 1
ATOM 2021 C CA . GLU A 1 260 ? -24.446 5.187 5.743 1.00 96.00 260 GLU A CA 1
ATOM 2022 C C . GLU A 1 260 ? -25.157 5.087 7.088 1.00 96.00 260 GLU A C 1
ATOM 2024 O O . GLU A 1 260 ? -25.392 6.101 7.742 1.00 96.00 260 GLU A O 1
ATOM 2029 N N . PHE A 1 261 ? -25.439 3.865 7.544 1.00 96.38 261 PHE A N 1
ATOM 2030 C CA . PHE A 1 261 ? -26.042 3.640 8.853 1.00 96.38 261 PHE A CA 1
ATOM 2031 C C . PHE A 1 261 ? -25.221 4.284 9.981 1.00 96.38 261 PHE A C 1
ATOM 2033 O O . PHE A 1 261 ? -25.789 4.928 10.864 1.00 96.38 261 PHE A O 1
ATOM 2040 N N . LEU A 1 262 ? -23.891 4.137 9.958 1.00 95.75 262 LEU A N 1
ATOM 2041 C CA . LEU A 1 262 ? -23.001 4.725 10.964 1.00 95.75 262 LEU A CA 1
ATOM 2042 C C . LEU A 1 262 ? -23.042 6.253 10.905 1.00 95.75 262 LEU A C 1
ATOM 2044 O O . LEU A 1 262 ? -23.226 6.910 11.927 1.00 95.75 262 LEU A O 1
ATOM 2048 N N . ARG A 1 263 ? -22.974 6.832 9.710 1.00 93.62 263 ARG A N 1
ATOM 2049 C CA . ARG A 1 263 ? -23.076 8.2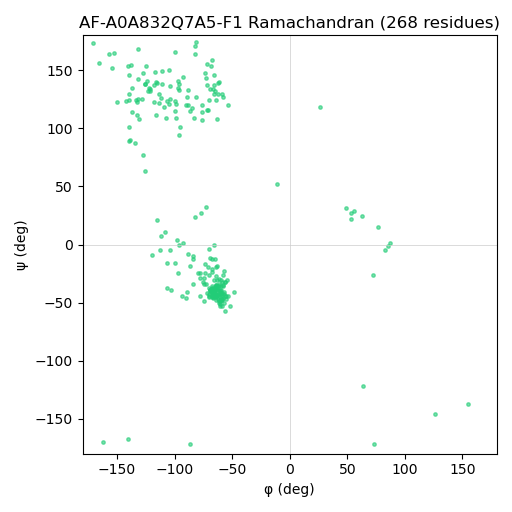80 9.523 1.00 93.62 263 ARG A CA 1
ATOM 2050 C C . ARG A 1 263 ? -24.406 8.832 10.043 1.00 93.62 263 ARG A C 1
ATOM 2052 O O . ARG A 1 263 ? -24.422 9.806 10.790 1.00 93.62 263 ARG A O 1
ATOM 2059 N N . THR A 1 264 ? -25.524 8.190 9.712 1.00 92.44 264 THR A N 1
ATOM 2060 C CA . THR A 1 264 ? -26.856 8.643 10.134 1.00 92.44 264 THR A CA 1
ATOM 2061 C C . THR A 1 264 ? -27.103 8.457 11.630 1.00 92.44 264 THR A C 1
ATOM 2063 O O . THR A 1 264 ? -27.672 9.341 12.263 1.00 92.44 264 THR A O 1
ATOM 2066 N N . HIS A 1 265 ? -26.709 7.321 12.206 1.00 90.31 265 HIS A N 1
ATOM 2067 C CA . HIS A 1 265 ? -27.144 6.943 13.555 1.00 90.31 265 HIS A CA 1
ATOM 2068 C C . HIS A 1 265 ? -26.074 7.062 14.636 1.00 90.31 265 HIS A C 1
ATOM 2070 O O . HIS A 1 265 ? -26.419 7.037 15.814 1.00 90.31 265 HIS A O 1
ATOM 2076 N N . TRP A 1 266 ? -24.796 7.165 14.274 1.00 86.81 266 TRP A N 1
ATOM 2077 C CA . TRP A 1 266 ? -23.710 7.320 15.244 1.00 86.81 266 TRP A CA 1
ATOM 2078 C C . TRP A 1 266 ? -23.144 8.734 15.250 1.00 86.81 266 TRP A C 1
ATOM 2080 O O . TRP A 1 266 ? -22.845 9.239 16.327 1.00 86.81 266 TRP A O 1
ATOM 2090 N N . LEU A 1 267 ? -23.039 9.377 14.083 1.00 84.12 267 LEU A N 1
ATOM 2091 C CA . LEU A 1 267 ? -22.551 10.756 13.984 1.00 84.12 267 LEU A CA 1
ATOM 2092 C C . LEU A 1 267 ? -23.682 11.785 14.089 1.00 84.12 267 LEU A C 1
ATOM 2094 O O . LEU A 1 267 ? -23.570 12.738 14.850 1.00 84.12 267 LEU A O 1
ATOM 2098 N N . ASN A 1 268 ? -24.795 11.576 13.377 1.00 75.62 268 ASN A N 1
ATOM 2099 C CA . ASN A 1 268 ? -25.877 12.568 13.292 1.00 75.62 268 ASN A CA 1
ATOM 2100 C C . ASN A 1 268 ? -26.998 12.396 14.333 1.00 75.62 268 ASN A C 1
ATOM 2102 O O . ASN A 1 268 ? -27.968 13.147 14.303 1.00 75.62 268 ASN A O 1
ATOM 2106 N N . ALA A 1 269 ? -26.918 11.412 15.231 1.00 60.09 269 ALA A N 1
ATOM 2107 C CA . ALA A 1 269 ? -27.972 11.139 16.216 1.00 60.09 269 ALA A CA 1
ATOM 2108 C C . ALA A 1 269 ? -27.917 12.040 17.470 1.00 60.09 269 ALA A C 1
ATOM 2110 O O . ALA A 1 269 ? -28.408 11.634 18.525 1.00 60.09 269 ALA A O 1
ATOM 2111 N N . GLN A 1 270 ? -27.308 13.227 17.364 1.00 51.66 270 GLN A N 1
ATOM 2112 C CA . GLN A 1 270 ? -27.274 14.241 18.423 1.00 51.66 270 GLN A CA 1
ATOM 2113 C C . GLN A 1 270 ? -28.476 15.184 18.341 1.00 51.66 270 GLN A C 1
ATOM 2115 O O . GLN A 1 270 ? -28.758 15.693 17.233 1.00 51.66 270 GLN A O 1
#